Protein AF-A0AAW1SRW1-F1 (afdb_monomer)

Organism: NCBI:txid2026836

Mean predicted aligned error: 17.93 Å

Secondary structure (DSSP, 8-state):
-HHHHHHHHHHHHHHHHHHHHHHHHHHHHHHHHHHHHHHHHHHHHHHHHHHHHHHHHHHHHHHHHHHHHHHHHHHHHHHHHHHHHHHHHHHHHHHHHHHHHHHHHTT--------------TTS-----HHHHHH-HHHHHHHHHH-BTTB-EEEEE-TTT-STTSHHHHHHHHHHHTT--SEEEEESSHHHHHHHHHTT--EE---SS-------TTTTTT----SSEEEEES-SSHHHHH-EEEE-TTS-PPTT-PPEEEE-PPEEEEEEEE-SSHHHHHHHHHHHHHHHH-TTS-HHHHHHHHHHSPP-SS-------EEEPPTTTS--HHHIIIIITTS--

pLDDT: mean 77.55, std 15.78, range [31.22, 94.75]

Nearest PDB structures (foldseek):
  6zxt-assembly1_A  TM=6.121E-01  e=6.794E-01  Chlamydomonas reinhardtii
  1lk7-assembly1_D  TM=5.506E-01  e=4.928E-01  Pyrococcus horikoshii
  2f8m-assembly1_B  TM=5.421E-01  e=1.898E+00  Plasmodium falciparum 3D7
  7mi0-assembly1_A  TM=5.574E-01  e=1.898E+00  Rickettsia africae ESF-5

Structure (mmCIF, N/CA/C/O backbone):
data_AF-A0AAW1SRW1-F1
#
_entry.id   AF-A0AAW1SRW1-F1
#
loop_
_atom_site.group_PDB
_atom_site.id
_atom_site.type_symbol
_atom_site.label_atom_id
_atom_site.label_alt_id
_atom_site.label_comp_id
_atom_site.label_asym_id
_atom_site.label_entity_id
_atom_site.label_seq_id
_atom_site.pdbx_PDB_ins_code
_atom_site.Cartn_x
_atom_site.Cartn_y
_atom_site.Cartn_z
_atom_site.occupancy
_atom_site.B_iso_or_equiv
_atom_site.auth_seq_id
_atom_site.auth_comp_id
_atom_site.auth_asym_id
_atom_site.auth_atom_id
_atom_site.pdbx_PDB_model_num
ATOM 1 N N . MET A 1 1 ? 61.646 34.179 -108.267 1.00 55.81 1 MET A N 1
ATOM 2 C CA . MET A 1 1 ? 60.852 32.976 -107.915 1.00 55.81 1 MET A CA 1
ATOM 3 C C . MET A 1 1 ? 61.512 32.107 -106.832 1.00 55.81 1 MET A C 1
ATOM 5 O O . MET A 1 1 ? 60.793 31.649 -105.960 1.00 55.81 1 MET A O 1
ATOM 9 N N . GLN A 1 2 ? 62.846 31.941 -106.798 1.00 53.88 2 GLN A N 1
ATOM 10 C CA . GLN A 1 2 ? 63.547 31.141 -105.765 1.00 53.88 2 GLN A CA 1
ATOM 11 C C . GLN A 1 2 ? 63.516 31.714 -104.327 1.00 53.88 2 GLN A C 1
ATOM 13 O O . GLN A 1 2 ? 63.478 30.939 -103.378 1.00 53.88 2 GLN A O 1
ATOM 18 N N . ALA A 1 3 ? 63.468 33.039 -104.135 1.00 56.22 3 ALA A N 1
ATOM 19 C CA . ALA A 1 3 ? 63.483 33.648 -102.793 1.00 56.22 3 ALA A CA 1
ATOM 20 C C . ALA A 1 3 ? 62.181 33.448 -101.980 1.00 56.22 3 ALA A C 1
ATOM 22 O O . ALA A 1 3 ? 62.236 33.335 -100.758 1.00 56.22 3 ALA A O 1
ATOM 23 N N . ASN A 1 4 ? 61.019 33.335 -102.640 1.00 58.28 4 ASN A N 1
ATOM 24 C CA . ASN A 1 4 ? 59.735 33.098 -101.957 1.00 58.28 4 ASN A CA 1
ATOM 25 C C . ASN A 1 4 ? 59.576 31.646 -101.479 1.00 58.28 4 ASN A C 1
ATOM 27 O O . ASN A 1 4 ? 58.930 31.412 -100.463 1.00 58.28 4 ASN A O 1
ATOM 31 N N . LEU A 1 5 ? 60.199 30.685 -102.169 1.00 58.38 5 LEU A N 1
ATOM 32 C CA . LEU A 1 5 ? 60.181 29.269 -101.782 1.00 58.38 5 LEU A CA 1
ATOM 33 C C . LEU A 1 5 ? 61.027 29.009 -100.524 1.00 58.38 5 LEU A C 1
ATOM 35 O O . LEU A 1 5 ? 60.596 28.267 -99.648 1.00 58.38 5 LEU A O 1
ATOM 39 N N . LEU A 1 6 ? 62.181 29.676 -100.385 1.00 59.41 6 LEU A N 1
ATOM 40 C CA . LEU A 1 6 ? 63.029 29.571 -99.186 1.00 59.41 6 LEU A CA 1
ATOM 41 C C . LEU A 1 6 ? 62.378 30.173 -97.926 1.00 59.41 6 LEU A C 1
ATOM 43 O O . LEU A 1 6 ? 62.599 29.675 -96.823 1.00 59.41 6 LEU A O 1
ATOM 47 N N . SER A 1 7 ? 61.580 31.235 -98.081 1.00 66.56 7 SER A N 1
ATOM 48 C CA . SER A 1 7 ? 60.845 31.862 -96.972 1.00 66.56 7 SER A CA 1
ATOM 49 C C . SER A 1 7 ? 59.708 30.967 -96.457 1.00 66.56 7 SER A C 1
ATOM 51 O O . SER A 1 7 ? 59.570 30.780 -95.247 1.00 66.56 7 SER A O 1
ATOM 53 N N . ASP A 1 8 ? 58.948 30.341 -97.367 1.00 73.88 8 ASP A N 1
ATOM 54 C CA . ASP A 1 8 ? 57.861 29.408 -97.022 1.00 73.88 8 ASP A CA 1
ATOM 55 C C . ASP A 1 8 ? 58.401 28.140 -96.333 1.00 73.88 8 ASP A C 1
ATOM 57 O O . ASP A 1 8 ? 57.845 27.662 -95.344 1.00 73.88 8 ASP A O 1
ATOM 61 N N . GLU A 1 9 ? 59.554 27.626 -96.776 1.00 75.75 9 GLU A N 1
ATOM 62 C CA . GLU A 1 9 ? 60.177 26.453 -96.155 1.00 75.75 9 GLU A CA 1
ATOM 63 C C . GLU A 1 9 ? 60.693 26.741 -94.733 1.00 75.75 9 GLU A C 1
ATOM 65 O O . GLU A 1 9 ? 60.541 25.911 -93.833 1.00 75.75 9 GLU A O 1
ATOM 70 N N . LYS A 1 10 ? 61.252 27.936 -94.494 1.00 79.06 10 LYS A N 1
ATOM 71 C CA . LYS A 1 10 ? 61.684 28.366 -93.156 1.00 79.06 10 LYS A CA 1
ATOM 72 C C . LYS A 1 10 ? 60.494 28.534 -92.208 1.00 79.06 10 LYS A C 1
ATOM 74 O O . LYS A 1 10 ? 60.548 28.044 -91.082 1.00 79.06 10 LYS A O 1
ATOM 79 N N . HIS A 1 11 ? 59.408 29.145 -92.681 1.00 80.50 11 HIS A N 1
ATOM 80 C CA . HIS A 1 11 ? 58.192 29.316 -91.890 1.00 80.50 11 HIS A CA 1
ATOM 81 C C . HIS A 1 11 ? 57.558 27.967 -91.517 1.00 80.50 11 HIS A C 1
ATOM 83 O O . HIS A 1 11 ? 57.216 27.747 -90.357 1.00 80.50 11 HIS A O 1
ATOM 89 N N . ARG A 1 12 ? 57.494 27.009 -92.453 1.00 81.38 12 ARG A N 1
ATOM 90 C CA . ARG A 1 12 ? 57.019 25.642 -92.168 1.00 81.38 12 ARG A CA 1
ATOM 91 C C . ARG A 1 12 ? 57.892 24.906 -91.152 1.00 81.38 12 ARG A C 1
ATOM 93 O O . ARG A 1 12 ? 57.357 24.159 -90.335 1.00 81.38 12 ARG A O 1
ATOM 100 N N . ARG A 1 13 ? 59.215 25.112 -91.172 1.00 82.31 13 ARG A N 1
ATOM 101 C CA . ARG A 1 13 ? 60.134 24.540 -90.169 1.00 82.31 13 ARG A CA 1
ATOM 102 C C . ARG A 1 13 ? 59.907 25.137 -88.781 1.00 82.31 13 ARG A C 1
ATOM 104 O O . ARG A 1 13 ? 59.837 24.380 -87.819 1.00 82.31 13 ARG A O 1
ATOM 111 N N . GLU A 1 14 ? 59.726 26.452 -88.676 1.00 86.12 14 GLU A N 1
ATOM 112 C CA . GLU A 1 14 ? 59.416 27.120 -87.402 1.00 86.12 14 GLU A CA 1
ATOM 113 C C . GLU A 1 14 ? 58.065 26.662 -86.831 1.00 86.12 14 GLU A C 1
ATOM 115 O O . GLU A 1 14 ? 57.970 26.351 -85.644 1.00 86.12 14 GLU A O 1
ATOM 120 N N . LEU A 1 15 ? 57.039 26.526 -87.676 1.00 86.44 15 LEU A N 1
ATOM 121 C CA . LEU A 1 15 ? 55.716 26.037 -87.273 1.00 86.44 15 LEU A CA 1
ATOM 122 C C . LEU A 1 15 ? 55.766 24.566 -86.823 1.00 86.44 15 LEU A C 1
ATOM 124 O O . LEU A 1 15 ? 55.143 24.191 -85.830 1.00 86.44 15 LEU A O 1
ATOM 128 N N . ALA A 1 16 ? 56.567 23.739 -87.502 1.00 84.25 16 ALA A N 1
ATOM 129 C CA . ALA A 1 16 ? 56.812 22.355 -87.102 1.00 84.25 16 ALA A CA 1
ATOM 130 C C . ALA A 1 16 ? 57.585 22.255 -85.774 1.00 84.25 16 ALA A C 1
ATOM 132 O O . ALA A 1 16 ? 57.288 21.382 -84.958 1.00 84.25 16 ALA A O 1
ATOM 133 N N . GLU A 1 17 ? 58.551 23.142 -85.518 1.00 89.00 17 GLU A N 1
ATOM 134 C CA . GLU A 1 17 ? 59.242 23.210 -84.225 1.00 89.00 17 GLU A CA 1
ATOM 135 C C . GLU A 1 17 ? 58.325 23.687 -83.096 1.00 89.00 17 GLU A C 1
ATOM 137 O O . GLU A 1 17 ? 58.367 23.121 -82.003 1.00 89.00 17 GLU A O 1
ATOM 142 N N . GLN A 1 18 ? 57.467 24.678 -83.348 1.00 88.56 18 GLN A N 1
ATOM 143 C CA . GLN A 1 18 ? 56.462 25.128 -82.383 1.00 88.56 18 GLN A CA 1
ATOM 144 C C . GLN A 1 18 ? 55.478 24.006 -82.041 1.00 88.56 18 GLN A C 1
ATOM 146 O O . GLN A 1 18 ? 55.263 23.730 -80.860 1.00 88.56 18 GLN A O 1
ATOM 151 N N . ALA A 1 19 ? 54.971 23.287 -83.047 1.00 88.50 19 ALA A N 1
ATOM 152 C CA . ALA A 1 19 ? 54.113 22.123 -82.840 1.00 88.50 19 ALA A CA 1
ATOM 153 C C . ALA A 1 19 ? 54.828 21.023 -82.035 1.00 88.50 19 ALA A C 1
ATOM 155 O O . ALA A 1 19 ? 54.256 20.478 -81.093 1.00 88.50 19 ALA A O 1
ATOM 156 N N . ARG A 1 20 ? 56.106 20.735 -82.328 1.00 90.56 20 ARG A N 1
ATOM 157 C CA . ARG A 1 20 ? 56.911 19.771 -81.552 1.00 90.56 20 ARG A CA 1
ATOM 158 C C . ARG A 1 20 ? 57.095 20.197 -80.096 1.00 90.56 20 ARG A C 1
ATOM 160 O O . ARG A 1 20 ? 56.975 19.355 -79.210 1.00 90.56 20 ARG A O 1
ATOM 167 N N . ARG A 1 21 ? 57.360 21.481 -79.831 1.00 91.06 21 ARG A N 1
ATOM 168 C CA . ARG A 1 21 ? 57.470 22.010 -78.459 1.00 91.06 21 ARG A CA 1
ATOM 169 C C . ARG A 1 21 ? 56.145 21.904 -77.712 1.00 91.06 21 ARG A C 1
ATOM 171 O O . ARG A 1 21 ? 56.143 21.504 -76.554 1.00 91.06 21 ARG A O 1
ATOM 178 N N . GLN A 1 22 ? 55.032 22.211 -78.374 1.00 92.06 22 GLN A N 1
ATOM 179 C CA . GLN A 1 22 ? 53.703 22.107 -77.776 1.00 92.06 22 GLN A CA 1
ATOM 180 C C . GLN A 1 22 ? 53.339 20.653 -77.449 1.00 92.06 22 GLN A C 1
ATOM 182 O O . GLN A 1 22 ? 52.882 20.379 -76.344 1.00 92.06 22 GLN A O 1
ATOM 187 N N . ILE A 1 23 ? 53.627 19.714 -78.358 1.00 92.06 23 ILE A N 1
ATOM 188 C CA . ILE A 1 23 ? 53.441 18.274 -78.123 1.00 92.06 23 ILE A CA 1
ATOM 189 C C . ILE A 1 23 ? 54.301 17.795 -76.948 1.00 92.06 23 ILE A C 1
ATOM 191 O O . ILE A 1 23 ? 53.822 17.033 -76.114 1.00 92.06 23 ILE A O 1
ATOM 195 N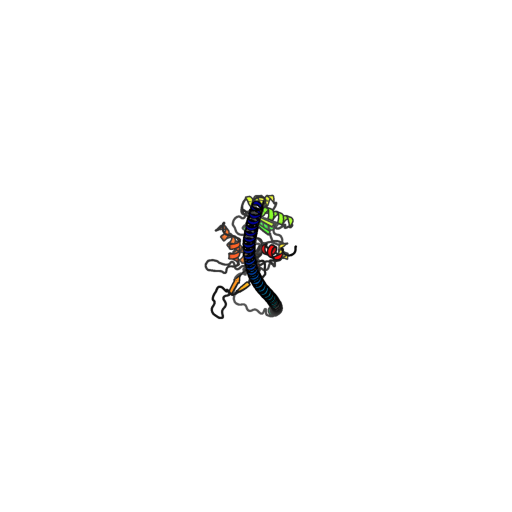 N . LEU A 1 24 ? 55.554 18.248 -76.845 1.00 92.38 24 LEU A N 1
ATOM 196 C CA . LEU A 1 24 ? 56.438 17.870 -75.740 1.00 92.38 24 LEU A CA 1
ATOM 197 C C . LEU A 1 24 ? 55.935 18.401 -74.386 1.00 92.38 24 LEU A C 1
ATOM 199 O O . LEU A 1 24 ? 55.984 17.682 -73.387 1.00 92.38 24 LEU A O 1
ATOM 203 N N . LEU A 1 25 ? 55.438 19.641 -74.351 1.00 92.75 25 LEU A N 1
ATOM 204 C CA . LEU A 1 25 ? 54.858 20.243 -73.148 1.00 92.75 25 LEU A CA 1
ATOM 205 C C . LEU A 1 25 ? 53.598 19.496 -72.698 1.00 92.75 25 LEU A C 1
ATOM 207 O O . LEU A 1 25 ? 53.510 19.116 -71.532 1.00 92.75 25 LEU A O 1
ATOM 211 N N . GLU A 1 26 ? 52.673 19.219 -73.619 1.00 93.44 26 GLU A N 1
ATOM 212 C CA . GLU A 1 26 ? 51.470 18.421 -73.338 1.00 93.44 26 GLU A CA 1
ATOM 213 C C . GLU A 1 26 ? 51.828 16.996 -72.900 1.00 93.44 26 GLU A C 1
ATOM 215 O O . GLU A 1 26 ? 51.309 16.507 -71.903 1.00 93.44 26 GLU A O 1
ATOM 220 N N . SER A 1 27 ? 52.797 16.350 -73.554 1.00 92.75 27 SER A N 1
ATOM 221 C CA . SER A 1 27 ? 53.268 15.024 -73.143 1.00 92.75 27 SER A CA 1
ATOM 222 C C . SER A 1 27 ? 53.863 15.024 -71.733 1.00 92.75 27 SER A C 1
ATOM 224 O O . SER A 1 27 ? 53.687 14.050 -71.003 1.00 92.75 27 SER A O 1
ATOM 226 N N . THR A 1 28 ? 54.563 16.091 -71.340 1.00 93.69 28 THR A N 1
ATOM 227 C CA . THR A 1 28 ? 55.133 16.219 -69.991 1.00 93.69 28 THR A CA 1
ATOM 228 C C . THR A 1 28 ? 54.034 16.451 -68.958 1.00 93.69 28 THR A C 1
ATOM 230 O O . THR A 1 28 ? 54.046 15.827 -67.900 1.00 93.69 28 THR A O 1
ATOM 233 N N . ARG A 1 29 ? 53.052 17.297 -69.284 1.00 94.75 29 ARG A N 1
ATOM 234 C CA . ARG A 1 29 ? 51.879 17.546 -68.442 1.00 94.75 29 ARG A CA 1
ATOM 235 C C . ARG A 1 29 ? 51.086 16.262 -68.203 1.00 94.75 29 ARG A C 1
ATOM 237 O O . ARG A 1 29 ? 50.884 15.895 -67.054 1.00 94.75 29 ARG A O 1
ATOM 244 N N . LEU A 1 30 ? 50.741 15.540 -69.269 1.00 93.06 30 LEU A N 1
ATOM 245 C CA . LEU A 1 30 ? 50.010 14.273 -69.182 1.00 93.06 30 LEU A CA 1
ATOM 246 C C . LEU A 1 30 ? 50.773 13.217 -68.377 1.00 93.06 30 LEU A C 1
ATOM 248 O O . LEU A 1 30 ? 50.164 12.455 -67.634 1.00 93.06 30 LEU A O 1
ATOM 252 N N . LYS A 1 31 ? 52.106 13.182 -68.486 1.00 94.38 31 LYS A N 1
ATOM 253 C CA . LYS A 1 31 ? 52.931 12.275 -67.682 1.00 94.38 31 LYS A CA 1
ATOM 254 C C . LYS A 1 31 ? 52.864 12.612 -66.189 1.00 94.38 31 LYS A C 1
ATOM 256 O O . LYS A 1 31 ? 52.755 11.698 -65.378 1.00 94.38 31 LYS A O 1
ATOM 261 N N . ASN A 1 32 ? 52.907 13.894 -65.833 1.00 93.62 32 ASN A N 1
ATOM 262 C CA . ASN A 1 32 ? 52.783 14.328 -64.441 1.00 93.62 32 ASN A CA 1
ATOM 263 C C . ASN A 1 32 ? 51.374 14.062 -63.889 1.00 93.62 32 ASN A C 1
ATOM 265 O O . ASN A 1 32 ? 51.243 13.585 -62.764 1.00 93.62 32 ASN A O 1
ATOM 269 N N . ASP A 1 33 ? 50.335 14.317 -64.688 1.00 93.00 33 ASP A N 1
ATOM 270 C CA . ASP A 1 33 ? 48.943 14.051 -64.309 1.00 93.00 33 ASP A CA 1
ATOM 271 C C . ASP A 1 33 ? 48.712 12.546 -64.085 1.00 93.00 33 ASP A C 1
ATOM 273 O O . ASP A 1 33 ? 48.061 12.161 -63.114 1.00 93.00 33 ASP A O 1
ATOM 277 N N . LEU A 1 34 ? 49.310 11.688 -64.924 1.00 92.50 34 LEU A N 1
ATOM 278 C CA . LEU A 1 34 ? 49.269 10.234 -64.751 1.00 92.50 34 LEU A CA 1
ATOM 279 C C . LEU A 1 34 ? 49.958 9.796 -63.452 1.00 92.50 34 LEU A C 1
ATOM 281 O O . LEU A 1 34 ? 49.365 9.049 -62.682 1.00 92.50 34 LEU A O 1
ATOM 285 N N . GLN A 1 35 ? 51.161 10.304 -63.168 1.00 93.19 35 GLN A N 1
ATOM 286 C CA . GLN A 1 35 ? 51.871 9.992 -61.921 1.00 93.19 35 GLN A CA 1
ATOM 287 C C . GLN A 1 35 ? 51.092 10.440 -60.679 1.00 93.19 35 GLN A C 1
ATOM 289 O O . GLN A 1 35 ? 51.095 9.756 -59.657 1.00 93.19 35 GLN A O 1
ATOM 294 N N . HIS A 1 36 ? 50.407 11.584 -60.755 1.00 93.69 36 HIS A N 1
ATOM 295 C CA . HIS A 1 36 ? 49.559 12.044 -59.662 1.00 93.69 36 HIS A CA 1
ATOM 296 C C . HIS A 1 36 ? 48.330 11.145 -59.483 1.00 93.69 36 HIS A C 1
ATOM 298 O O . HIS A 1 36 ? 47.996 10.788 -58.356 1.00 93.69 36 HIS A O 1
ATOM 304 N N . ALA A 1 37 ? 47.688 10.739 -60.582 1.00 89.69 37 ALA A N 1
ATOM 305 C CA . ALA A 1 37 ? 46.551 9.826 -60.545 1.00 89.69 37 ALA A CA 1
ATOM 306 C C . ALA A 1 37 ? 46.931 8.444 -59.984 1.00 89.69 37 ALA A C 1
ATOM 308 O O . ALA A 1 37 ? 46.176 7.894 -59.186 1.00 89.69 37 ALA A O 1
ATOM 309 N N . GLU A 1 38 ? 48.105 7.916 -60.342 1.00 93.31 38 GLU A N 1
ATOM 310 C CA . GLU A 1 38 ? 48.651 6.670 -59.787 1.00 93.31 38 GLU A CA 1
ATOM 311 C C . GLU A 1 38 ? 48.870 6.787 -58.271 1.00 93.31 38 GLU A C 1
ATOM 313 O O . GLU A 1 38 ? 48.372 5.959 -57.514 1.00 93.31 38 GLU A O 1
ATOM 318 N N . ALA A 1 39 ? 49.495 7.873 -57.802 1.00 91.88 39 ALA A N 1
ATOM 319 C CA . ALA A 1 39 ? 49.707 8.095 -56.370 1.00 91.88 39 ALA A CA 1
ATOM 320 C C . ALA A 1 39 ? 48.391 8.220 -55.575 1.00 91.88 39 ALA A C 1
ATOM 322 O O . ALA A 1 39 ? 48.293 7.741 -54.444 1.00 91.88 39 ALA A O 1
ATOM 323 N N . VAL A 1 40 ? 47.366 8.853 -56.156 1.00 93.25 40 VAL A N 1
ATOM 324 C CA . VAL A 1 40 ? 46.031 8.949 -55.541 1.00 93.25 40 VAL A CA 1
ATOM 325 C C . VAL A 1 40 ? 45.341 7.583 -55.507 1.00 93.25 40 VAL A C 1
ATOM 327 O O . VAL A 1 40 ? 44.688 7.260 -54.514 1.00 93.25 40 VAL A O 1
ATOM 330 N N . ALA A 1 41 ? 45.492 6.771 -56.556 1.00 90.88 41 ALA A N 1
ATOM 331 C CA . ALA A 1 41 ? 44.944 5.420 -56.599 1.00 90.88 41 ALA A CA 1
ATOM 332 C C . ALA A 1 41 ? 45.589 4.509 -55.540 1.00 90.88 41 ALA A C 1
ATOM 334 O O . ALA A 1 41 ? 44.865 3.812 -54.829 1.00 90.88 41 ALA A O 1
ATOM 335 N N . ASP A 1 42 ? 46.911 4.580 -55.371 1.00 91.94 42 ASP A N 1
ATOM 336 C CA . ASP A 1 42 ? 47.641 3.817 -54.352 1.00 91.94 42 ASP A CA 1
ATOM 337 C C . ASP A 1 42 ? 47.217 4.215 -52.929 1.00 91.94 42 ASP A C 1
ATOM 339 O O . ASP A 1 42 ? 46.958 3.354 -52.084 1.00 91.94 42 ASP A O 1
ATOM 343 N N . ALA A 1 43 ? 47.071 5.520 -52.665 1.00 89.62 43 ALA A N 1
ATOM 344 C CA . ALA A 1 43 ? 46.583 6.014 -51.377 1.00 89.62 43 ALA A CA 1
ATOM 345 C C . ALA A 1 43 ? 45.150 5.533 -51.088 1.00 89.62 43 ALA A C 1
ATOM 347 O O . ALA A 1 43 ? 44.867 5.028 -50.002 1.00 89.62 43 ALA A O 1
ATOM 348 N N . ALA A 1 44 ? 44.258 5.608 -52.082 1.00 88.31 44 ALA A N 1
ATOM 349 C CA . ALA A 1 44 ? 42.885 5.128 -51.951 1.00 88.31 44 ALA A CA 1
ATOM 350 C C . ALA A 1 44 ? 42.812 3.606 -51.735 1.00 88.31 44 ALA A C 1
ATOM 352 O O . ALA A 1 44 ? 41.931 3.121 -51.018 1.00 88.31 44 ALA A O 1
ATOM 353 N N . GLN A 1 45 ? 43.730 2.840 -52.333 1.00 90.75 45 GLN A N 1
ATOM 354 C CA . GLN A 1 45 ? 43.829 1.404 -52.098 1.00 90.75 45 GLN A CA 1
ATOM 355 C C . GLN A 1 45 ? 44.276 1.103 -50.662 1.00 90.75 45 GLN A C 1
ATOM 357 O O . GLN A 1 45 ? 43.669 0.251 -50.010 1.00 90.75 45 GLN A O 1
ATOM 362 N N . HIS A 1 46 ? 45.260 1.837 -50.142 1.00 91.06 46 HIS A N 1
ATOM 363 C CA . HIS A 1 46 ? 45.715 1.677 -48.763 1.00 91.06 46 HIS A CA 1
ATOM 364 C C . HIS A 1 46 ? 44.611 1.999 -47.742 1.00 91.06 46 HIS A C 1
ATOM 366 O O . HIS A 1 46 ? 44.369 1.220 -46.818 1.00 91.06 46 HIS A O 1
ATOM 372 N N . ASP A 1 47 ? 43.868 3.090 -47.953 1.00 89.69 47 ASP A N 1
ATOM 373 C CA . ASP A 1 47 ? 42.736 3.466 -47.097 1.00 89.69 47 ASP A CA 1
ATOM 374 C C . ASP A 1 47 ? 41.619 2.412 -47.132 1.00 89.69 47 ASP A C 1
ATOM 376 O O . ASP A 1 47 ? 41.020 2.082 -46.103 1.00 89.69 47 ASP A O 1
ATOM 380 N N . ARG A 1 48 ? 41.355 1.828 -48.308 1.00 90.62 48 ARG A N 1
ATOM 381 C CA . ARG A 1 48 ? 40.383 0.738 -48.462 1.00 90.62 48 ARG A CA 1
ATOM 382 C C . ARG A 1 48 ? 40.814 -0.517 -47.703 1.00 90.62 48 ARG A C 1
ATOM 384 O O . ARG A 1 48 ? 39.973 -1.140 -47.055 1.00 90.62 48 ARG A O 1
ATOM 391 N N . GLU A 1 49 ? 42.089 -0.891 -47.767 1.00 91.62 49 GLU A N 1
ATOM 392 C CA . GLU A 1 49 ? 42.634 -2.034 -47.024 1.00 91.62 49 GLU A CA 1
ATOM 393 C C . GLU A 1 49 ? 42.547 -1.807 -45.506 1.00 91.62 49 GLU A C 1
ATOM 395 O O . GLU A 1 49 ? 42.095 -2.693 -44.774 1.00 91.62 49 GLU A O 1
ATOM 400 N N . ALA A 1 50 ? 42.866 -0.597 -45.031 1.00 90.50 50 ALA A N 1
ATOM 401 C CA . ALA A 1 50 ? 42.721 -0.222 -43.625 1.00 90.50 50 ALA A CA 1
ATOM 402 C C . ALA A 1 50 ? 41.254 -0.276 -43.153 1.00 90.50 50 ALA A C 1
ATOM 404 O O . ALA A 1 50 ? 40.963 -0.824 -42.085 1.00 90.50 50 ALA A O 1
ATOM 405 N N . ALA A 1 51 ? 40.315 0.221 -43.963 1.00 87.62 51 ALA A N 1
ATOM 406 C CA . ALA A 1 51 ? 38.885 0.161 -43.662 1.00 87.62 51 ALA A CA 1
ATOM 407 C C . ALA A 1 51 ? 38.356 -1.286 -43.626 1.00 87.62 51 ALA A C 1
ATOM 409 O O . ALA A 1 51 ? 37.562 -1.635 -42.751 1.00 87.62 51 ALA A O 1
ATOM 410 N N . MET A 1 52 ? 38.821 -2.154 -44.533 1.00 91.19 52 MET A N 1
ATOM 411 C CA . MET A 1 52 ? 38.471 -3.581 -44.524 1.00 91.19 52 MET A CA 1
ATOM 412 C C . MET A 1 52 ? 39.009 -4.302 -43.281 1.00 91.19 52 MET A C 1
ATOM 414 O O . MET A 1 52 ? 38.291 -5.111 -42.689 1.00 91.19 52 MET A O 1
ATOM 418 N N . ALA A 1 53 ? 40.230 -3.983 -42.842 1.00 89.75 53 ALA A N 1
ATOM 419 C CA . ALA A 1 53 ? 40.800 -4.539 -41.616 1.00 89.75 53 ALA A CA 1
ATOM 420 C C . ALA A 1 53 ? 39.997 -4.122 -40.370 1.00 89.75 53 ALA A C 1
ATOM 422 O O . ALA A 1 53 ? 39.669 -4.965 -39.532 1.00 89.75 53 ALA A O 1
ATOM 423 N N . GLN A 1 54 ? 39.602 -2.847 -40.280 1.00 88.50 54 GLN A N 1
ATOM 424 C CA . GLN A 1 54 ? 38.747 -2.353 -39.194 1.00 88.50 54 GLN A CA 1
ATOM 425 C C . GLN A 1 54 ? 37.364 -3.016 -39.196 1.00 88.50 54 GLN A C 1
ATOM 427 O O . GLN A 1 54 ? 36.873 -3.415 -38.140 1.00 88.50 54 GLN A O 1
ATOM 432 N N . ALA A 1 55 ? 36.751 -3.191 -40.371 1.00 88.81 55 ALA A N 1
ATOM 433 C CA . ALA A 1 55 ? 35.468 -3.877 -40.498 1.00 88.81 55 ALA A CA 1
ATOM 434 C C . ALA A 1 55 ? 35.553 -5.345 -40.045 1.00 88.81 55 ALA A C 1
ATOM 436 O O . ALA A 1 55 ? 34.675 -5.821 -39.325 1.00 88.81 55 ALA A O 1
ATOM 437 N N . SER A 1 56 ? 36.635 -6.050 -40.394 1.00 90.50 56 SER A N 1
ATOM 438 C CA . SER A 1 56 ? 36.870 -7.422 -39.927 1.00 90.50 56 SER A CA 1
ATOM 439 C C . SER A 1 56 ? 37.044 -7.489 -38.406 1.00 90.50 56 SER A C 1
ATOM 441 O O . SER A 1 56 ? 36.462 -8.361 -37.760 1.00 90.50 56 SER A O 1
ATOM 443 N N . GLN A 1 57 ? 37.775 -6.544 -37.809 1.00 90.06 57 GLN A N 1
ATOM 444 C CA . GLN A 1 57 ? 37.926 -6.473 -36.355 1.00 90.06 57 GLN A CA 1
ATOM 445 C C . GLN A 1 57 ? 36.587 -6.199 -35.649 1.00 90.06 57 GLN A C 1
ATOM 447 O O . GLN A 1 57 ? 36.285 -6.837 -34.639 1.00 90.06 57 GLN A O 1
ATOM 452 N N . ALA A 1 58 ? 35.766 -5.294 -36.189 1.00 87.69 58 ALA A N 1
ATOM 453 C CA . ALA A 1 58 ? 34.437 -5.007 -35.658 1.00 87.69 58 ALA A CA 1
ATOM 454 C C . ALA A 1 58 ? 33.510 -6.232 -35.732 1.00 87.69 58 ALA A C 1
ATOM 456 O O . ALA A 1 58 ? 32.792 -6.513 -34.772 1.00 87.69 58 ALA A O 1
ATOM 457 N N . GLN A 1 59 ? 33.575 -7.002 -36.824 1.00 87.62 59 GLN A N 1
ATOM 458 C CA . GLN A 1 59 ? 32.807 -8.239 -36.965 1.00 87.62 59 GLN A CA 1
ATOM 459 C C . GLN A 1 59 ? 33.220 -9.287 -35.921 1.00 87.62 59 GLN A C 1
ATOM 461 O O . GLN A 1 59 ? 32.358 -9.853 -35.254 1.00 87.62 59 GLN A O 1
ATOM 466 N N . ASN A 1 60 ? 34.525 -9.466 -35.689 1.00 91.56 60 ASN A N 1
ATOM 467 C CA . ASN A 1 60 ? 35.022 -10.376 -34.650 1.00 91.56 60 ASN A CA 1
ATOM 468 C C . ASN A 1 60 ? 34.522 -9.981 -33.248 1.00 91.56 60 ASN A C 1
ATOM 470 O O . ASN A 1 60 ? 34.158 -10.845 -32.450 1.00 91.56 60 ASN A O 1
ATOM 474 N N . HIS A 1 61 ? 34.472 -8.680 -32.942 1.00 89.94 61 HIS A N 1
ATOM 475 C CA . HIS A 1 61 ? 33.903 -8.183 -31.685 1.00 89.94 61 HIS A CA 1
ATOM 476 C C . HIS A 1 61 ? 32.400 -8.473 -31.573 1.00 89.94 61 HIS A C 1
ATOM 478 O O . HIS A 1 61 ? 31.923 -8.829 -30.494 1.00 89.94 61 HIS A O 1
ATOM 484 N N . LEU A 1 62 ? 31.652 -8.337 -32.670 1.00 89.06 62 LEU A N 1
ATOM 485 C CA . LEU A 1 62 ? 30.218 -8.616 -32.703 1.00 89.06 62 LEU A CA 1
ATOM 486 C C . LEU A 1 62 ? 29.929 -10.105 -32.462 1.00 89.06 62 LEU A C 1
ATOM 488 O O . LEU A 1 62 ? 29.040 -10.443 -31.679 1.00 89.06 62 LEU A O 1
ATOM 492 N N . ASP A 1 63 ? 30.735 -10.989 -33.049 1.00 91.25 63 ASP A N 1
ATOM 493 C CA . ASP A 1 63 ? 30.631 -12.436 -32.850 1.00 91.25 63 ASP A CA 1
ATOM 494 C C . ASP A 1 63 ? 30.969 -12.826 -31.397 1.00 91.25 63 ASP A C 1
ATOM 496 O O . ASP A 1 63 ? 30.259 -13.624 -30.775 1.00 91.25 63 ASP A O 1
ATOM 500 N N . GLN A 1 64 ? 31.992 -12.198 -30.802 1.00 91.88 64 GLN A N 1
ATOM 501 C CA . GLN A 1 64 ? 32.326 -12.369 -29.382 1.00 91.88 64 GLN A CA 1
ATOM 502 C C . GLN A 1 64 ? 31.186 -11.909 -28.461 1.00 91.88 64 GLN A C 1
ATOM 504 O O . GLN A 1 64 ? 30.809 -12.640 -27.537 1.00 91.88 64 GLN A O 1
ATOM 509 N N . LEU A 1 65 ? 30.602 -10.736 -28.723 1.00 90.00 65 LEU A N 1
ATOM 510 C CA . LEU A 1 65 ? 29.454 -10.208 -27.978 1.00 90.00 65 LEU A CA 1
ATOM 511 C C . LEU A 1 65 ? 28.246 -11.141 -28.075 1.00 90.00 65 LEU A C 1
ATOM 513 O O . LEU A 1 65 ? 27.653 -11.473 -27.050 1.00 90.00 65 LEU A O 1
ATOM 517 N N . SER A 1 66 ? 27.926 -11.623 -29.277 1.00 91.38 66 SER A N 1
ATOM 518 C CA . SER A 1 66 ? 26.836 -12.577 -29.497 1.00 91.38 66 SER A CA 1
ATOM 519 C C . SER A 1 66 ? 27.043 -13.864 -28.692 1.00 91.38 66 SER A C 1
ATOM 521 O O . SER A 1 66 ? 26.136 -14.307 -27.984 1.00 91.38 66 SER A O 1
ATOM 523 N N . SER A 1 67 ? 28.261 -14.420 -28.703 1.00 92.00 67 SER A N 1
ATOM 524 C CA . SER A 1 67 ? 28.582 -15.614 -27.909 1.00 92.00 67 SER A CA 1
ATOM 525 C C . SER A 1 67 ? 28.439 -15.370 -26.400 1.00 92.00 67 SER A C 1
ATOM 527 O O . SER A 1 67 ? 27.902 -16.212 -25.680 1.00 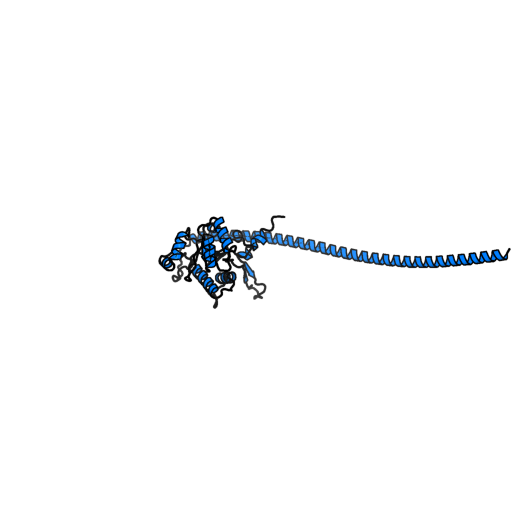92.00 67 SER A O 1
ATOM 529 N N . THR A 1 68 ? 28.837 -14.187 -25.921 1.00 88.69 68 THR A N 1
ATOM 530 C CA . THR A 1 68 ? 28.736 -13.806 -24.505 1.00 88.69 68 THR A CA 1
ATOM 531 C C . THR A 1 68 ? 27.276 -13.672 -24.080 1.00 88.69 68 THR A C 1
ATOM 533 O O . THR A 1 68 ? 26.882 -14.180 -23.031 1.00 88.69 68 THR A O 1
ATOM 536 N N . VAL A 1 69 ? 26.445 -13.039 -24.913 1.00 90.50 69 VAL A N 1
ATOM 537 C CA . VAL A 1 69 ? 25.003 -12.918 -24.667 1.00 90.50 69 VAL A CA 1
ATOM 538 C C . VAL A 1 69 ? 24.348 -14.299 -24.618 1.00 90.50 69 VAL A C 1
ATOM 540 O O . VAL A 1 69 ? 23.599 -14.574 -23.684 1.00 90.50 69 VAL A O 1
ATOM 543 N N . GLN A 1 70 ? 24.671 -15.199 -25.551 1.00 89.69 70 GLN A N 1
ATOM 544 C CA . GLN A 1 70 ? 24.150 -16.571 -25.539 1.00 89.69 70 GLN A CA 1
ATOM 545 C C . GLN A 1 70 ? 24.548 -17.333 -24.266 1.00 89.69 70 GLN A C 1
ATOM 547 O O . GLN A 1 70 ? 23.708 -18.005 -23.667 1.00 89.69 70 GLN A O 1
ATOM 552 N N . GLN A 1 71 ? 25.794 -17.189 -23.805 1.00 91.44 71 GLN A N 1
ATOM 553 C CA . GLN A 1 71 ? 26.247 -17.791 -22.547 1.00 91.44 71 GLN A CA 1
ATOM 554 C C . GLN A 1 71 ? 25.494 -17.234 -21.332 1.00 91.44 71 GLN A C 1
ATOM 556 O O . GLN A 1 71 ? 25.115 -17.998 -20.444 1.00 91.44 71 GLN A O 1
ATOM 561 N N . LEU A 1 72 ? 25.252 -15.922 -21.280 1.00 84.44 72 LEU A N 1
ATOM 562 C CA . LEU A 1 72 ? 24.496 -15.297 -20.191 1.00 84.44 72 LEU A CA 1
ATOM 563 C C . LEU A 1 72 ? 23.036 -15.753 -20.175 1.00 84.44 72 LEU A C 1
ATOM 565 O O . LEU A 1 72 ? 22.511 -16.055 -19.106 1.00 84.44 72 LEU A O 1
ATOM 569 N N . VAL A 1 73 ? 22.401 -15.870 -21.344 1.00 87.50 73 VAL A N 1
ATOM 570 C CA . VAL A 1 73 ? 21.040 -16.414 -21.464 1.00 87.50 73 VAL A CA 1
ATOM 571 C C . VAL A 1 73 ? 20.990 -17.848 -20.936 1.00 87.50 73 VAL A C 1
ATOM 573 O O . VAL A 1 73 ? 20.170 -18.144 -20.071 1.00 87.50 73 VAL A O 1
ATOM 576 N N . GLN A 1 74 ? 21.919 -18.715 -21.351 1.00 87.75 74 GLN A N 1
ATOM 577 C CA . GLN A 1 74 ? 21.978 -20.097 -20.861 1.00 87.75 74 GLN A CA 1
ATOM 578 C C . GLN A 1 74 ? 22.215 -20.178 -19.348 1.00 87.75 74 GLN A C 1
ATOM 580 O O . GLN A 1 74 ? 21.569 -20.973 -18.665 1.00 87.75 74 GLN A O 1
ATOM 585 N N . ARG A 1 75 ? 23.109 -19.344 -18.798 1.00 83.25 75 ARG A N 1
ATOM 586 C CA . ARG A 1 75 ? 23.346 -19.283 -17.346 1.00 83.25 75 ARG A CA 1
ATOM 587 C C . ARG A 1 75 ? 22.108 -18.818 -16.588 1.00 83.25 75 ARG A C 1
ATOM 589 O O . ARG A 1 75 ? 21.806 -19.386 -15.542 1.00 83.25 75 ARG A O 1
ATOM 596 N N . ASN A 1 76 ? 21.382 -17.837 -17.114 1.00 74.12 76 ASN A N 1
ATOM 597 C CA . ASN A 1 76 ? 20.145 -17.353 -16.506 1.00 74.12 76 ASN A CA 1
ATOM 598 C C . ASN A 1 76 ? 19.040 -18.415 -16.550 1.00 74.12 76 ASN A C 1
ATOM 600 O O . ASN A 1 76 ? 18.356 -18.619 -15.552 1.00 74.12 76 ASN A O 1
ATOM 604 N N . GLU A 1 77 ? 18.900 -19.148 -17.657 1.00 79.88 77 GLU A N 1
ATOM 605 C CA . GLU A 1 77 ? 17.954 -20.265 -17.756 1.00 79.88 77 GLU A CA 1
ATOM 606 C C . GLU A 1 77 ? 18.294 -21.407 -16.789 1.00 79.88 77 GLU A C 1
ATOM 608 O O . GLU A 1 77 ? 17.399 -21.993 -16.178 1.00 79.88 77 GLU A O 1
ATOM 613 N N . GLN A 1 78 ? 19.581 -21.729 -16.626 1.00 77.06 78 GLN A N 1
ATOM 614 C CA . GLN A 1 78 ? 20.036 -22.735 -15.665 1.00 77.06 78 GLN A CA 1
ATOM 615 C C . GLN A 1 78 ? 19.795 -22.286 -14.220 1.00 77.06 78 GLN A C 1
ATOM 617 O O . GLN A 1 78 ? 19.256 -23.059 -13.432 1.00 77.06 78 GLN A O 1
ATOM 622 N N . ALA A 1 79 ? 20.126 -21.037 -13.883 1.00 72.25 79 ALA A N 1
ATOM 623 C CA . ALA A 1 79 ? 19.874 -20.474 -12.560 1.00 72.25 79 ALA A CA 1
ATOM 624 C C . ALA A 1 79 ? 18.372 -20.440 -12.231 1.00 72.25 79 ALA A C 1
ATOM 626 O O . ALA A 1 79 ? 17.978 -20.834 -11.136 1.00 72.25 79 ALA A O 1
ATOM 627 N N . ALA A 1 80 ? 17.527 -20.062 -13.197 1.00 71.62 80 ALA A N 1
ATOM 628 C CA . ALA A 1 80 ? 16.075 -20.067 -13.039 1.00 71.62 80 ALA A CA 1
ATOM 629 C C . ALA A 1 80 ? 15.522 -21.482 -12.816 1.00 71.62 80 ALA A C 1
ATOM 631 O O . ALA A 1 80 ? 14.675 -21.671 -11.948 1.00 71.62 80 ALA A O 1
ATOM 632 N N . LYS A 1 81 ? 16.015 -22.491 -13.551 1.00 73.19 81 LYS A N 1
ATOM 633 C CA . LYS A 1 81 ? 15.618 -23.896 -13.349 1.00 73.19 81 LYS A CA 1
ATOM 634 C C . LYS A 1 81 ? 16.025 -24.416 -11.972 1.00 73.19 81 LYS A C 1
ATOM 636 O O . LYS A 1 81 ? 15.213 -25.071 -11.327 1.00 73.19 81 LYS A O 1
ATOM 641 N N . VAL A 1 82 ? 17.246 -24.116 -11.524 1.00 71.12 82 VAL A N 1
ATOM 642 C CA . VAL A 1 82 ? 17.741 -24.539 -10.206 1.00 71.12 82 VAL A CA 1
ATOM 643 C C . VAL A 1 82 ? 16.918 -23.883 -9.097 1.00 71.12 82 VAL A C 1
ATOM 645 O O . VAL A 1 82 ? 16.350 -24.623 -8.301 1.00 71.12 82 VAL A O 1
ATOM 648 N N . SER A 1 83 ? 16.746 -22.554 -9.120 1.00 59.88 83 SER A N 1
ATOM 649 C CA . SER A 1 83 ? 15.968 -21.812 -8.112 1.00 59.88 83 SER A CA 1
ATOM 650 C C . SER A 1 83 ? 14.504 -22.249 -8.086 1.00 59.88 83 SER A C 1
ATOM 652 O O . SER A 1 83 ? 13.996 -22.638 -7.048 1.00 59.88 83 SER A O 1
ATOM 654 N N . LEU A 1 84 ? 13.819 -22.309 -9.235 1.00 57.19 84 LEU A N 1
ATOM 655 C CA . LEU A 1 84 ? 12.411 -22.724 -9.263 1.00 57.19 84 LEU A CA 1
ATOM 656 C C . LEU A 1 84 ? 12.217 -24.165 -8.773 1.00 57.19 84 LEU A C 1
ATOM 658 O O . LEU A 1 84 ? 11.188 -24.462 -8.174 1.00 57.19 84 LEU A O 1
ATOM 662 N N . SER A 1 85 ? 13.180 -25.060 -9.017 1.00 64.88 85 SER A N 1
ATOM 663 C CA . SER A 1 85 ? 13.104 -26.444 -8.538 1.00 64.88 85 SER A CA 1
ATOM 664 C C . SER A 1 85 ? 13.422 -26.583 -7.046 1.00 64.88 85 SER A C 1
ATOM 666 O O . SER A 1 85 ? 12.720 -27.332 -6.368 1.00 64.88 85 SER A O 1
ATOM 668 N N . SER A 1 86 ? 14.413 -25.848 -6.523 1.00 63.59 86 SER A N 1
ATOM 669 C CA . SER A 1 86 ? 14.758 -25.857 -5.097 1.00 63.59 86 SER A CA 1
ATOM 670 C C . SER A 1 86 ? 13.681 -25.175 -4.271 1.00 63.59 86 SER A C 1
ATOM 672 O O . SER A 1 86 ? 13.198 -25.756 -3.306 1.00 63.59 86 SER A O 1
ATOM 674 N N . ASP A 1 87 ? 13.214 -24.008 -4.711 1.00 64.56 87 ASP A N 1
ATOM 675 C CA . ASP A 1 87 ? 12.234 -23.200 -3.986 1.00 64.56 87 ASP A CA 1
ATOM 676 C C . ASP A 1 87 ? 10.867 -23.902 -3.973 1.00 64.56 87 ASP A C 1
ATOM 678 O O . ASP A 1 87 ? 10.139 -23.856 -2.982 1.00 64.56 87 ASP A O 1
ATOM 682 N N . PHE A 1 88 ? 10.517 -24.625 -5.047 1.00 60.59 88 PHE A N 1
ATOM 683 C CA . PHE A 1 88 ? 9.300 -25.440 -5.093 1.00 60.59 88 PHE A CA 1
ATOM 684 C C . PHE A 1 88 ? 9.387 -26.683 -4.197 1.00 60.59 88 PHE 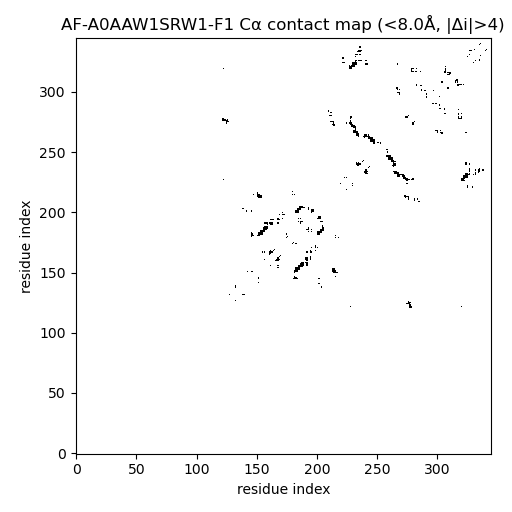A C 1
ATOM 686 O O . PHE A 1 88 ? 8.393 -27.045 -3.563 1.00 60.59 88 PHE A O 1
ATOM 693 N N . GLN A 1 89 ? 10.554 -27.333 -4.117 1.00 65.75 89 GLN A N 1
ATOM 694 C CA . GLN A 1 89 ? 10.773 -28.472 -3.221 1.00 65.75 89 GLN A CA 1
ATOM 695 C C . GLN A 1 89 ? 10.803 -28.043 -1.748 1.00 65.75 89 GLN A C 1
ATOM 697 O O . GLN A 1 89 ? 10.162 -28.695 -0.925 1.00 65.75 89 GLN A O 1
ATOM 702 N N . GLU A 1 90 ? 11.448 -26.921 -1.423 1.00 68.25 90 GLU A N 1
ATOM 703 C CA . GLU A 1 90 ? 11.450 -26.331 -0.080 1.00 68.25 90 GLU A CA 1
ATOM 704 C C . GLU A 1 90 ? 10.052 -25.862 0.332 1.00 68.25 90 GLU A C 1
ATOM 706 O O . GLU A 1 90 ? 9.611 -26.157 1.441 1.00 68.25 90 GLU A O 1
ATOM 711 N N . ALA A 1 91 ? 9.292 -25.226 -0.566 1.00 61.25 91 ALA A N 1
ATOM 712 C CA . ALA A 1 91 ? 7.911 -24.833 -0.286 1.00 61.25 91 ALA A CA 1
ATOM 713 C C . ALA A 1 91 ? 6.981 -26.043 -0.081 1.00 61.25 91 ALA A C 1
ATOM 715 O O . ALA A 1 91 ? 6.077 -25.990 0.758 1.00 61.25 91 ALA A O 1
ATOM 716 N N . GLN A 1 92 ? 7.187 -27.150 -0.809 1.00 65.38 92 GLN A N 1
ATOM 717 C CA . GLN A 1 92 ? 6.445 -28.394 -0.572 1.00 65.38 92 GLN A CA 1
ATOM 718 C C . GLN A 1 92 ? 6.832 -29.054 0.752 1.00 65.38 92 GLN A C 1
ATOM 720 O O . GLN A 1 92 ? 5.937 -29.474 1.487 1.00 65.38 92 GLN A O 1
ATOM 725 N N . ALA A 1 93 ? 8.126 -29.113 1.073 1.00 68.31 93 ALA A N 1
ATOM 726 C CA . ALA A 1 93 ? 8.627 -29.670 2.326 1.00 68.31 93 ALA A CA 1
ATOM 727 C C . ALA A 1 93 ? 8.142 -28.854 3.533 1.00 68.31 93 ALA A C 1
ATOM 729 O O . ALA A 1 93 ? 7.570 -29.427 4.454 1.00 68.31 93 ALA A O 1
ATOM 730 N N . ALA A 1 94 ? 8.228 -27.522 3.474 1.00 65.75 94 ALA A N 1
ATOM 731 C CA . ALA A 1 94 ? 7.728 -26.623 4.511 1.00 65.75 94 ALA A CA 1
ATOM 732 C C . ALA A 1 94 ? 6.203 -26.718 4.680 1.00 65.75 94 ALA A C 1
ATOM 734 O O . ALA A 1 94 ? 5.689 -26.620 5.792 1.00 65.75 94 ALA A O 1
ATOM 735 N N . LYS A 1 95 ? 5.452 -26.955 3.595 1.00 66.69 95 LYS A N 1
ATOM 736 C CA . LYS A 1 95 ? 4.002 -27.190 3.667 1.00 66.69 95 LYS A CA 1
ATOM 737 C C . LYS A 1 95 ? 3.671 -28.549 4.291 1.00 66.69 95 LYS A C 1
ATOM 739 O O . LYS A 1 95 ? 2.693 -28.633 5.034 1.00 66.69 95 LYS A O 1
ATOM 744 N N . LEU A 1 96 ? 4.460 -29.591 4.016 1.00 67.50 96 LEU A N 1
ATOM 745 C CA . LEU A 1 96 ? 4.306 -30.908 4.641 1.00 67.50 96 LEU A CA 1
ATOM 746 C C . LEU A 1 96 ? 4.671 -30.859 6.131 1.00 67.50 96 LEU A C 1
ATOM 748 O O . LEU A 1 96 ? 3.885 -31.322 6.953 1.00 67.50 96 LEU A O 1
ATOM 752 N N . GLU A 1 97 ? 5.788 -30.219 6.485 1.00 67.56 97 GLU A N 1
ATOM 753 C CA . GLU A 1 97 ? 6.204 -29.985 7.872 1.00 67.56 97 GLU A CA 1
ATOM 754 C C . GLU A 1 97 ? 5.194 -29.121 8.622 1.00 67.56 97 GLU A C 1
ATOM 756 O O . GLU A 1 97 ? 4.845 -29.442 9.751 1.00 67.56 97 GLU A O 1
ATOM 761 N N . ALA A 1 98 ? 4.646 -28.071 8.003 1.00 59.66 98 ALA A N 1
ATOM 762 C CA . ALA A 1 98 ? 3.583 -27.278 8.610 1.00 59.66 98 ALA A CA 1
ATOM 763 C C . ALA A 1 98 ? 2.324 -28.126 8.843 1.00 59.66 98 ALA A C 1
ATOM 765 O O . ALA A 1 98 ? 1.709 -28.030 9.903 1.00 59.66 98 ALA A O 1
ATOM 766 N N . GLN A 1 99 ? 1.946 -29.003 7.908 1.00 62.09 99 GLN A N 1
ATOM 767 C CA . GLN A 1 99 ? 0.810 -29.916 8.082 1.00 62.09 99 GLN A CA 1
ATOM 768 C C . GLN A 1 99 ? 1.065 -30.985 9.155 1.00 62.09 99 GLN A C 1
ATOM 770 O O . GLN A 1 99 ? 0.146 -31.319 9.907 1.00 62.09 99 GLN A O 1
ATOM 775 N N . GLU A 1 100 ? 2.287 -31.499 9.274 1.00 59.41 100 GLU A N 1
ATOM 776 C CA . GLU A 1 100 ? 2.684 -32.431 10.334 1.00 59.41 100 GLU A CA 1
ATOM 777 C C . GLU A 1 100 ? 2.782 -31.740 11.698 1.00 59.41 100 GLU A C 1
ATOM 779 O O . GLU A 1 100 ? 2.252 -32.263 12.678 1.00 59.41 100 GLU A O 1
ATOM 784 N N . ALA A 1 101 ? 3.322 -30.522 11.761 1.00 55.91 101 ALA A N 1
ATOM 785 C CA . ALA A 1 101 ? 3.341 -29.677 12.950 1.00 55.91 101 ALA A CA 1
ATOM 786 C C . ALA A 1 101 ? 1.923 -29.288 13.389 1.00 55.91 101 ALA A C 1
ATOM 788 O O . ALA A 1 101 ? 1.644 -29.250 14.583 1.00 55.91 101 ALA A O 1
ATOM 789 N N . THR A 1 102 ? 0.987 -29.090 12.453 1.00 56.12 102 THR A N 1
ATOM 790 C CA . THR A 1 102 ? -0.429 -28.835 12.774 1.00 56.12 102 THR A CA 1
ATOM 791 C C . THR A 1 102 ? -1.110 -30.090 13.340 1.00 56.12 102 THR A C 1
ATOM 793 O O . THR A 1 102 ? -1.884 -30.001 14.294 1.00 56.12 102 THR A O 1
ATOM 796 N N . LYS A 1 103 ? -0.780 -31.286 12.825 1.00 54.97 103 LYS A N 1
ATOM 797 C CA . LYS A 1 103 ? -1.259 -32.574 13.367 1.00 54.97 103 LYS A CA 1
ATOM 798 C C . LYS A 1 103 ? -0.660 -32.883 14.747 1.00 54.97 103 LYS A C 1
ATOM 800 O O . LYS A 1 103 ? -1.368 -33.365 15.632 1.00 54.97 103 LYS A O 1
ATOM 805 N N . GLN A 1 104 ? 0.614 -32.556 14.968 1.00 51.59 104 GLN A N 1
ATOM 806 C CA . GLN A 1 104 ? 1.272 -32.692 16.271 1.00 51.59 104 GLN A CA 1
ATOM 807 C C . GLN A 1 104 ? 0.783 -31.635 17.277 1.00 51.59 104 GLN A C 1
ATOM 809 O O . GLN A 1 104 ? 0.544 -31.971 18.435 1.00 51.59 104 GLN A O 1
ATOM 814 N N . ALA A 1 105 ? 0.502 -30.401 16.845 1.00 46.66 105 ALA A N 1
ATOM 815 C CA . ALA A 1 105 ? -0.100 -29.356 17.678 1.00 46.66 105 ALA A CA 1
ATOM 816 C C . ALA A 1 105 ? -1.519 -29.720 18.147 1.00 46.66 105 ALA A C 1
ATOM 818 O O . ALA A 1 105 ? -1.892 -29.386 19.269 1.00 46.66 105 ALA A O 1
ATOM 819 N N . HIS A 1 106 ? -2.282 -30.477 17.346 1.00 42.12 106 HIS A N 1
ATOM 820 C CA . HIS A 1 106 ? -3.584 -31.018 17.758 1.00 42.12 106 HIS A CA 1
ATOM 821 C C . HIS A 1 106 ? -3.473 -32.140 18.811 1.00 42.12 106 HIS A C 1
ATOM 823 O O . HIS A 1 106 ? -4.441 -32.434 19.508 1.00 42.12 106 HIS A O 1
ATOM 829 N N . THR A 1 107 ? -2.288 -32.744 18.964 1.00 40.78 107 THR A N 1
ATOM 830 C CA . THR A 1 107 ? -2.025 -33.830 19.925 1.00 40.78 107 THR A CA 1
ATOM 831 C C . THR A 1 107 ? -1.312 -33.328 21.196 1.00 40.78 107 THR A C 1
ATOM 833 O O . THR A 1 107 ? -1.399 -33.964 22.242 1.00 40.78 107 THR A O 1
ATOM 836 N N . VAL A 1 108 ? -0.654 -32.159 21.146 1.00 39.47 108 VAL A N 1
ATOM 837 C CA . VAL A 1 108 ? 0.185 -31.595 22.231 1.00 39.47 108 VAL A CA 1
ATOM 838 C C . VAL A 1 108 ? -0.454 -30.362 22.901 1.00 39.47 108 VAL A C 1
ATOM 840 O O . VAL A 1 108 ? 0.212 -29.543 23.527 1.00 39.47 108 VAL A O 1
ATOM 843 N N . THR A 1 109 ? -1.783 -30.234 22.893 1.00 36.47 109 THR A N 1
ATOM 844 C CA . THR A 1 109 ? -2.487 -29.336 23.833 1.00 36.47 109 THR A CA 1
ATOM 845 C C . THR A 1 109 ? -2.593 -29.948 25.236 1.00 36.47 109 THR A C 1
ATOM 847 O O . THR A 1 109 ? -3.667 -30.046 25.823 1.00 36.47 109 THR A O 1
ATOM 850 N N . THR A 1 110 ? -1.452 -30.300 25.826 1.00 37.47 110 THR A N 1
ATOM 851 C CA . THR A 1 110 ? -1.283 -30.477 27.275 1.00 37.47 110 THR A CA 1
ATOM 852 C C . THR A 1 110 ? -0.446 -29.322 27.816 1.00 37.47 110 THR A C 1
ATOM 854 O O . THR A 1 110 ? 0.738 -29.425 28.102 1.00 37.47 110 THR A O 1
ATOM 857 N N . ARG A 1 111 ? -1.129 -28.180 27.946 1.00 46.94 111 ARG A N 1
ATOM 858 C CA . ARG A 1 111 ? -1.038 -27.225 29.061 1.00 46.94 111 ARG A CA 1
ATOM 859 C C . ARG A 1 111 ? 0.362 -27.026 29.676 1.00 46.94 111 ARG A C 1
ATOM 861 O O . ARG A 1 111 ? 0.628 -27.503 30.774 1.00 46.94 111 ARG A O 1
ATOM 868 N N . VAL A 1 112 ? 1.168 -26.154 29.071 1.00 31.22 112 VAL A N 1
ATOM 869 C CA . VAL A 1 112 ? 2.197 -25.400 29.807 1.00 31.22 112 VAL A CA 1
ATOM 870 C C . VAL A 1 112 ? 1.744 -23.946 29.892 1.00 31.22 112 VAL A C 1
ATOM 872 O O . VAL A 1 112 ? 1.907 -23.156 28.968 1.00 31.22 112 VAL A O 1
ATOM 875 N N . LYS A 1 113 ? 1.114 -23.599 31.020 1.00 36.12 113 LYS A N 1
ATOM 876 C CA . LYS A 1 113 ? 0.873 -22.207 31.404 1.00 36.12 113 LYS A CA 1
ATOM 877 C C . LYS A 1 113 ? 2.208 -21.610 31.846 1.00 36.12 113 LYS A C 1
ATOM 879 O O . LYS A 1 113 ? 2.572 -21.728 33.012 1.00 36.12 113 LYS A O 1
ATOM 884 N N . PHE A 1 114 ? 2.919 -20.954 30.933 1.00 31.62 114 PHE A N 1
ATOM 885 C CA . PHE A 1 114 ? 3.849 -19.910 31.349 1.00 31.62 114 PHE A CA 1
ATOM 886 C C . PHE A 1 114 ? 3.025 -18.773 31.955 1.00 31.62 114 PHE A C 1
ATOM 888 O O . PHE A 1 114 ? 2.024 -18.345 31.379 1.00 31.62 114 PHE A O 1
ATOM 895 N N . GLY A 1 115 ? 3.402 -18.344 33.158 1.00 36.59 115 GLY A N 1
ATOM 896 C CA . GLY A 1 115 ? 2.736 -17.277 33.895 1.00 36.59 115 GLY A CA 1
ATOM 897 C C . GLY A 1 115 ? 2.847 -15.940 33.170 1.00 36.59 115 GLY A C 1
ATOM 898 O O . GLY A 1 115 ? 3.722 -15.138 33.470 1.00 36.59 115 GLY A O 1
ATOM 899 N N . LEU A 1 116 ? 1.941 -15.692 32.231 1.00 40.34 116 LEU A N 1
ATOM 900 C CA . LEU A 1 116 ? 1.612 -14.362 31.752 1.00 40.34 116 LEU A CA 1
ATOM 901 C C . LEU A 1 116 ? 0.471 -13.865 32.629 1.00 40.34 116 LEU A C 1
ATOM 903 O O . LEU A 1 116 ? -0.624 -14.431 32.644 1.00 40.34 116 LEU A O 1
ATOM 907 N N . SER A 1 117 ? 0.745 -12.815 33.399 1.00 39.84 117 SER A N 1
ATOM 908 C CA . SER A 1 117 ? -0.320 -11.995 33.956 1.00 39.84 117 SER A CA 1
ATOM 909 C C . SER A 1 117 ? -1.297 -11.643 32.833 1.00 39.84 117 SER A C 1
ATOM 911 O O . SER A 1 117 ? -0.883 -11.432 31.695 1.00 39.84 117 SER A O 1
ATOM 913 N N . SER A 1 118 ? -2.588 -11.630 33.158 1.00 39.56 118 SER A N 1
ATOM 914 C CA . SER A 1 118 ? -3.714 -11.287 32.284 1.00 39.56 118 SER A CA 1
ATOM 915 C C . SER A 1 118 ? -3.560 -9.884 31.667 1.00 39.56 118 SER A C 1
ATOM 917 O O . SER A 1 118 ? -4.258 -8.938 32.034 1.00 39.56 118 SER A O 1
ATOM 919 N N . ARG A 1 119 ? -2.630 -9.715 30.725 1.00 51.00 119 ARG A N 1
ATOM 920 C CA . ARG A 1 119 ? -2.660 -8.619 29.767 1.00 51.00 119 ARG A CA 1
ATOM 921 C C . ARG A 1 119 ? -3.740 -9.008 28.774 1.00 51.00 119 ARG A C 1
ATOM 923 O O . ARG A 1 119 ? -3.616 -10.026 28.104 1.00 51.00 119 ARG A O 1
ATOM 930 N N . HIS A 1 120 ? -4.824 -8.242 28.779 1.00 59.47 120 HIS A N 1
ATOM 931 C CA . HIS A 1 120 ? -5.930 -8.400 27.847 1.00 59.47 120 HIS A CA 1
ATOM 932 C C . HIS A 1 120 ? -5.368 -8.541 26.431 1.00 59.47 120 HIS A C 1
ATOM 934 O O . HIS A 1 120 ? -4.527 -7.731 26.033 1.00 59.47 120 HIS A O 1
ATOM 940 N N . ASP A 1 121 ? -5.796 -9.577 25.713 1.00 81.69 121 ASP A N 1
ATOM 941 C CA . ASP A 1 121 ? -5.456 -9.746 24.306 1.00 81.69 121 ASP A CA 1
ATOM 942 C C . ASP A 1 121 ? -5.887 -8.485 23.542 1.00 81.69 121 ASP A C 1
ATOM 944 O O . ASP A 1 121 ? -7.062 -8.113 23.524 1.00 81.69 121 ASP A O 1
ATOM 948 N N . ARG A 1 122 ? -4.908 -7.783 22.967 1.00 87.75 122 ARG A N 1
ATOM 949 C CA . ARG A 1 122 ? -5.107 -6.498 22.285 1.00 87.75 122 ARG A CA 1
ATOM 950 C C . ARG A 1 122 ? -5.629 -6.675 20.859 1.00 87.75 122 ARG A C 1
ATOM 952 O O . ARG A 1 122 ? -6.036 -5.679 20.263 1.00 87.75 122 ARG A O 1
ATOM 959 N N . HIS A 1 123 ? -5.644 -7.908 20.358 1.00 90.50 123 HIS A N 1
ATOM 960 C CA . HIS A 1 123 ? -6.062 -8.288 19.006 1.00 90.50 123 HIS A CA 1
ATOM 961 C C . HIS A 1 123 ? -7.463 -8.918 18.987 1.00 90.50 123 HIS A C 1
ATOM 963 O O . HIS A 1 123 ? -8.027 -9.193 17.928 1.00 90.50 123 HIS A O 1
ATOM 969 N N . SER A 1 124 ? -8.065 -9.112 20.162 1.00 87.44 124 SER A N 1
ATOM 970 C CA . SER A 1 124 ? -9.453 -9.541 20.286 1.00 87.44 124 SER A CA 1
ATOM 971 C C . SER A 1 124 ? -10.414 -8.486 19.733 1.00 87.44 124 SER A C 1
ATOM 973 O O . SER A 1 124 ? -10.222 -7.280 19.925 1.00 87.44 124 SER A O 1
ATOM 975 N N . ILE A 1 125 ? -11.479 -8.953 19.068 1.00 85.50 125 ILE A N 1
ATOM 976 C CA . ILE A 1 125 ? -12.538 -8.079 18.557 1.00 85.50 125 ILE A CA 1
ATOM 977 C C . ILE A 1 125 ? -13.220 -7.362 19.717 1.00 85.50 125 ILE A C 1
ATOM 979 O O . ILE A 1 125 ? -13.675 -7.957 20.694 1.00 85.50 125 ILE A O 1
ATOM 983 N N . ILE A 1 126 ? -13.352 -6.058 19.543 1.00 84.62 126 ILE A N 1
ATOM 984 C CA . ILE A 1 126 ? -14.141 -5.178 20.373 1.00 84.62 126 ILE A CA 1
ATOM 985 C C . ILE A 1 126 ? -15.538 -5.073 19.758 1.00 84.62 126 ILE A C 1
ATOM 987 O O . ILE A 1 126 ? -15.717 -4.525 18.672 1.00 84.62 126 ILE A O 1
ATOM 991 N N . HIS A 1 127 ? -16.539 -5.562 20.483 1.00 83.19 127 HIS A N 1
ATOM 992 C CA . HIS A 1 127 ? -17.942 -5.481 20.074 1.00 83.19 127 HIS A CA 1
ATOM 993 C C . HIS A 1 127 ? -18.604 -4.160 20.497 1.00 83.19 127 HIS A C 1
ATOM 995 O O . HIS A 1 127 ? -18.160 -3.538 21.469 1.00 83.19 127 HIS A O 1
ATOM 1001 N N . PRO A 1 128 ? -19.686 -3.726 19.826 1.00 80.38 128 PRO A N 1
ATOM 1002 C CA . PRO A 1 128 ? -20.477 -2.575 20.261 1.00 80.38 128 PRO A CA 1
ATOM 1003 C C . PRO A 1 128 ? -20.895 -2.675 21.737 1.00 80.38 128 PRO A C 1
ATOM 1005 O O . PRO A 1 128 ? -21.139 -3.765 22.253 1.00 80.38 128 PRO A O 1
ATOM 1008 N N . SER A 1 129 ? -20.975 -1.537 22.428 1.00 82.69 129 SER A N 1
ATOM 1009 C CA . SER A 1 129 ? -21.411 -1.475 23.828 1.00 82.69 129 SER A CA 1
ATOM 1010 C C . SER A 1 129 ? -22.283 -0.250 24.071 1.00 82.69 129 SER A C 1
ATOM 1012 O O . SER A 1 129 ? -22.077 0.798 23.461 1.00 82.69 129 SER A O 1
ATOM 1014 N N . SER A 1 130 ? -23.227 -0.365 25.007 1.00 83.88 130 SER A N 1
ATOM 1015 C CA . SER A 1 130 ? -24.102 0.743 25.414 1.00 83.88 130 SER A CA 1
ATOM 1016 C C . SER A 1 130 ? -23.319 1.970 25.890 1.00 83.88 130 SER A C 1
ATOM 1018 O O . SER A 1 130 ? -23.725 3.097 25.631 1.00 83.88 130 SER A O 1
ATOM 1020 N N . GLU A 1 131 ? -22.175 1.752 26.538 1.00 84.69 131 GLU A N 1
ATOM 1021 C CA . GLU A 1 131 ? -21.262 2.808 26.978 1.00 84.69 131 GLU A CA 1
ATOM 1022 C C . GLU A 1 131 ? -20.681 3.615 25.804 1.00 84.69 131 GLU A C 1
ATOM 1024 O O . GLU A 1 131 ? -20.657 4.842 25.848 1.00 84.69 131 GLU A O 1
ATOM 1029 N N . ARG A 1 132 ? -20.265 2.949 24.717 1.00 76.62 132 ARG A N 1
ATOM 1030 C CA . ARG A 1 132 ? -19.764 3.627 23.509 1.00 76.62 132 ARG A CA 1
ATOM 1031 C C . ARG A 1 132 ? -20.872 4.273 22.697 1.00 76.62 132 ARG A C 1
ATOM 1033 O O . ARG A 1 132 ? -20.681 5.350 22.148 1.00 76.62 132 ARG A O 1
ATOM 1040 N N . ASP A 1 133 ? -22.042 3.654 22.654 1.00 84.19 133 ASP A N 1
ATOM 1041 C CA . ASP A 1 133 ? -23.194 4.265 21.996 1.00 84.19 133 ASP A CA 1
ATOM 1042 C C . ASP A 1 133 ? -23.591 5.577 22.690 1.00 84.19 133 ASP A C 1
ATOM 1044 O O . ASP A 1 133 ? -23.999 6.534 22.031 1.00 84.19 133 ASP A O 1
ATOM 1048 N N . ALA A 1 134 ? -23.423 5.645 24.015 1.00 83.12 134 ALA A N 1
ATOM 1049 C CA . ALA A 1 134 ? -23.686 6.846 24.794 1.00 83.12 134 ALA A CA 1
ATOM 1050 C C . ALA A 1 134 ? -22.675 7.977 24.534 1.00 83.12 134 ALA A C 1
ATOM 1052 O O . ALA A 1 134 ? -23.047 9.142 24.670 1.00 83.12 134 ALA A O 1
ATOM 1053 N N . SER A 1 135 ? -21.430 7.674 24.136 1.00 82.25 135 SER A N 1
ATOM 1054 C CA . SER A 1 135 ? -20.425 8.712 23.861 1.00 82.25 135 SER A CA 1
ATOM 1055 C C . SER A 1 135 ? -20.709 9.477 22.567 1.00 82.25 135 SER A C 1
ATOM 1057 O O . SER A 1 135 ? -20.443 10.675 22.488 1.00 82.25 135 SER A O 1
ATOM 1059 N N . ASN A 1 136 ? -21.307 8.823 21.564 1.00 80.56 136 ASN A N 1
ATOM 1060 C CA . ASN A 1 136 ? -21.755 9.488 20.342 1.00 80.56 136 ASN A CA 1
ATOM 1061 C C . ASN A 1 136 ? -23.089 8.914 19.826 1.00 80.56 136 ASN A C 1
ATOM 1063 O O . ASN A 1 136 ? -23.107 8.141 18.862 1.00 80.56 136 ASN A O 1
ATOM 1067 N N . PRO A 1 137 ? -24.231 9.338 20.405 1.00 83.69 137 PRO A N 1
ATOM 1068 C CA . PRO A 1 137 ? -25.544 8.787 20.062 1.00 83.69 137 PRO A CA 1
ATOM 1069 C C . PRO A 1 137 ? -25.937 9.010 18.597 1.00 83.69 137 PRO A C 1
ATOM 1071 O O . PRO A 1 137 ? -26.620 8.181 17.995 1.00 83.69 137 PRO A O 1
ATOM 1074 N N . LYS A 1 138 ? -25.492 10.126 17.999 1.00 83.00 138 LYS A N 1
ATOM 1075 C CA . LYS A 1 138 ? -25.768 10.457 16.594 1.00 83.00 138 LYS A CA 1
ATOM 1076 C C . LYS A 1 138 ? -25.033 9.504 15.653 1.00 83.00 138 LYS A C 1
ATOM 1078 O O . LYS A 1 138 ? -25.648 8.976 14.728 1.00 83.00 138 LYS A O 1
ATOM 1083 N N . LEU A 1 139 ? -23.744 9.262 15.904 1.00 82.31 139 LEU A N 1
ATOM 1084 C CA . LEU A 1 139 ? -22.954 8.308 15.130 1.00 82.31 139 LEU A CA 1
ATOM 1085 C C . LEU A 1 139 ? -23.454 6.879 15.344 1.00 82.31 139 LEU A C 1
ATOM 1087 O O . LEU A 1 139 ? -23.651 6.165 14.369 1.00 82.31 139 LEU A O 1
ATOM 1091 N N . ALA A 1 140 ? -23.740 6.483 16.585 1.00 85.56 140 ALA A N 1
ATOM 1092 C CA . ALA A 1 140 ? -24.300 5.169 16.888 1.00 85.56 140 ALA A CA 1
ATOM 1093 C C . ALA A 1 140 ? -25.624 4.935 16.140 1.00 85.56 140 ALA A C 1
ATOM 1095 O O . ALA A 1 140 ? -25.818 3.895 15.512 1.00 85.56 140 ALA A O 1
ATOM 1096 N N . GLY A 1 141 ? -26.516 5.931 16.125 1.00 86.31 141 GLY A N 1
ATOM 1097 C CA . GLY A 1 141 ? -27.769 5.875 15.371 1.00 86.31 141 GLY A CA 1
ATOM 1098 C C . GLY A 1 141 ? -27.579 5.776 13.853 1.00 86.31 141 GLY A C 1
ATOM 1099 O O . GLY A 1 141 ? -28.385 5.127 13.187 1.00 86.31 141 GLY A O 1
ATOM 1100 N N . LEU A 1 142 ? -26.526 6.388 13.303 1.00 87.00 142 LEU A N 1
ATOM 1101 C CA . LEU A 1 142 ? -26.164 6.269 11.889 1.00 87.00 142 LEU A CA 1
ATOM 1102 C C . LEU A 1 142 ? -25.580 4.885 11.574 1.00 87.00 142 LEU A C 1
ATOM 1104 O O . LEU A 1 142 ? -26.042 4.224 10.646 1.00 87.00 142 LEU A O 1
ATOM 1108 N N . LEU A 1 143 ? -24.615 4.423 12.372 1.00 86.75 143 LEU A N 1
ATOM 1109 C CA . LEU A 1 143 ? -23.961 3.127 12.196 1.00 86.75 143 LEU A CA 1
ATOM 1110 C C . LEU A 1 143 ? -24.959 1.974 12.304 1.00 86.75 143 LEU A C 1
ATOM 1112 O O . LEU A 1 143 ? -24.897 1.061 11.497 1.00 86.75 143 LEU A O 1
ATOM 1116 N N . ARG A 1 144 ? -25.953 2.042 13.198 1.00 86.81 144 ARG A N 1
ATOM 1117 C CA . ARG A 1 144 ? -27.024 1.028 13.270 1.00 86.81 144 ARG A CA 1
ATOM 1118 C C . ARG A 1 144 ? -27.868 0.914 11.995 1.00 86.81 144 ARG A C 1
ATOM 1120 O O . ARG A 1 144 ? -28.517 -0.107 11.804 1.00 86.81 144 ARG A O 1
ATOM 1127 N N . LYS A 1 145 ? -27.913 1.960 11.165 1.00 86.50 145 LYS A N 1
ATOM 1128 C CA . LYS A 1 145 ? -28.662 1.966 9.899 1.00 86.50 145 LYS A CA 1
ATOM 1129 C C . LYS A 1 145 ? -27.805 1.537 8.717 1.00 86.50 145 LYS A C 1
ATOM 1131 O O . LYS A 1 145 ? -28.326 0.913 7.804 1.00 86.50 145 LYS A O 1
ATOM 1136 N N . VAL A 1 146 ? -26.533 1.937 8.716 1.00 86.56 146 VAL A N 1
ATOM 1137 C CA . VAL A 1 146 ? -25.647 1.780 7.556 1.00 86.56 146 VAL A CA 1
ATOM 1138 C C . VAL A 1 146 ? -24.741 0.558 7.679 1.00 86.56 146 VAL A C 1
ATOM 1140 O O . VAL A 1 146 ? -24.403 -0.033 6.663 1.00 86.56 146 VAL A O 1
ATOM 1143 N N . ALA A 1 147 ? -24.344 0.158 8.889 1.00 84.94 147 ALA A N 1
ATOM 1144 C CA . ALA A 1 147 ? -23.455 -0.981 9.073 1.00 84.94 147 ALA A CA 1
ATOM 1145 C C . ALA A 1 147 ? -24.211 -2.296 8.835 1.00 84.94 147 ALA A C 1
ATOM 1147 O O . ALA A 1 147 ? -25.047 -2.704 9.643 1.00 84.94 147 ALA A O 1
ATOM 1148 N N . ILE A 1 148 ? -23.888 -2.966 7.732 1.00 80.69 148 ILE A N 1
ATOM 1149 C CA . ILE A 1 148 ? -24.351 -4.323 7.416 1.00 80.69 148 ILE A CA 1
ATOM 1150 C C . ILE A 1 148 ? -23.304 -5.276 7.983 1.00 80.69 148 ILE A C 1
ATOM 1152 O O . ILE A 1 148 ? -22.121 -5.035 7.788 1.00 80.69 148 ILE A O 1
ATOM 1156 N N . ASP A 1 149 ? -23.712 -6.301 8.732 1.00 81.06 149 ASP A N 1
ATOM 1157 C CA . ASP A 1 149 ? -22.800 -7.245 9.404 1.00 81.06 149 ASP A CA 1
ATOM 1158 C C . ASP A 1 149 ? -21.746 -6.581 10.316 1.00 81.06 149 ASP A C 1
ATOM 1160 O O . ASP A 1 149 ? -20.638 -7.081 10.484 1.00 81.06 149 ASP A O 1
ATOM 1164 N N . GLN A 1 150 ? -22.107 -5.454 10.951 1.00 81.00 150 GLN A N 1
ATOM 1165 C CA . GLN A 1 150 ? -21.207 -4.623 11.780 1.00 81.00 150 GLN A CA 1
ATOM 1166 C C . GLN A 1 150 ? -20.036 -4.011 10.989 1.00 81.00 150 GLN A C 1
ATOM 1168 O O . GLN A 1 150 ? -19.000 -3.656 11.550 1.00 81.00 150 GLN A O 1
ATOM 1173 N N . GLU A 1 151 ? -20.245 -3.849 9.686 1.00 79.44 151 GLU A N 1
ATOM 1174 C CA . GLU A 1 151 ? -19.248 -3.516 8.682 1.00 79.44 151 GLU A CA 1
ATOM 1175 C C . GLU A 1 151 ? -19.752 -2.330 7.810 1.00 79.44 151 GLU A C 1
ATOM 1177 O O . GLU A 1 151 ? -20.907 -2.268 7.376 1.00 79.44 151 GLU A O 1
ATOM 1182 N N . VAL A 1 152 ? -18.893 -1.331 7.598 1.00 84.69 152 VAL A N 1
ATOM 1183 C CA . VAL A 1 152 ? -19.129 -0.016 6.978 1.00 84.69 152 VAL A CA 1
ATOM 1184 C C . VAL A 1 152 ? -17.905 0.530 6.209 1.00 84.69 152 VAL A C 1
ATOM 1186 O O . VAL A 1 152 ? -16.808 0.729 6.726 1.00 84.69 152 VAL A O 1
ATOM 1189 N N . LEU A 1 153 ? -18.086 0.872 4.938 1.00 84.81 153 LEU A N 1
ATOM 1190 C CA . LEU A 1 153 ? -17.053 1.518 4.135 1.00 84.81 153 LEU A CA 1
ATOM 1191 C C . LEU A 1 153 ? -17.014 3.002 4.488 1.00 84.81 153 LEU A C 1
ATOM 1193 O O . LEU A 1 153 ? -18.051 3.659 4.475 1.00 84.81 153 LEU A O 1
ATOM 1197 N N . VAL A 1 154 ? -15.832 3.549 4.762 1.00 83.94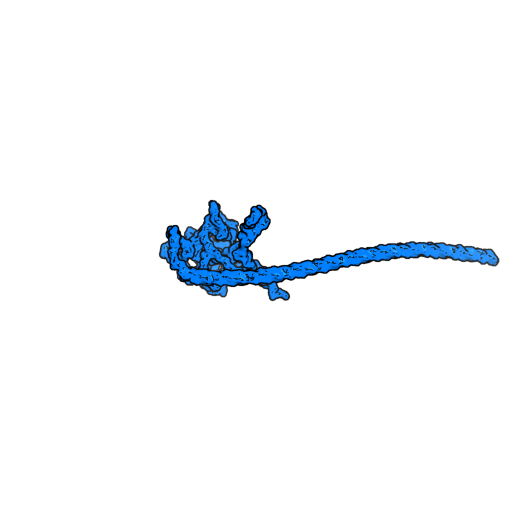 154 VAL A N 1
ATOM 1198 C CA . VAL A 1 154 ? -15.705 4.955 5.160 1.00 83.94 154 VAL A CA 1
ATOM 1199 C C . VAL A 1 154 ? -14.769 5.700 4.235 1.00 83.94 154 VAL A C 1
ATOM 1201 O O . VAL A 1 154 ? -13.604 5.337 4.104 1.00 83.94 154 VAL A O 1
ATOM 1204 N N . ALA A 1 155 ? -15.270 6.782 3.644 1.00 84.44 155 ALA A N 1
ATOM 1205 C CA . ALA A 1 155 ? -14.428 7.807 3.046 1.00 84.44 155 ALA A CA 1
ATOM 1206 C C . ALA A 1 155 ? -14.190 8.929 4.053 1.00 84.44 155 ALA A C 1
ATOM 1208 O O . ALA A 1 155 ? -15.137 9.501 4.592 1.00 84.44 155 ALA A O 1
ATOM 1209 N N . ILE A 1 156 ? -12.925 9.277 4.274 1.00 79.25 156 ILE A N 1
ATOM 1210 C CA . ILE A 1 156 ? -12.547 10.467 5.036 1.00 79.25 156 ILE A CA 1
ATOM 1211 C C . ILE A 1 156 ? -12.337 11.598 4.032 1.00 79.25 156 ILE A C 1
ATOM 1213 O O . ILE A 1 156 ? -11.475 11.502 3.162 1.00 79.25 156 ILE A O 1
ATOM 1217 N N . CYS A 1 157 ? -13.134 12.661 4.137 1.00 79.25 157 CYS A N 1
ATOM 1218 C CA . CYS A 1 157 ? -13.061 13.798 3.223 1.00 79.25 157 CYS A CA 1
ATOM 1219 C C . CYS A 1 157 ? -12.521 15.040 3.929 1.00 79.25 157 CYS A C 1
ATOM 1221 O O . CYS A 1 157 ? -13.060 15.462 4.954 1.00 79.25 157 CYS A O 1
ATOM 1223 N N . THR A 1 158 ? -11.493 15.645 3.335 1.00 74.88 158 THR A N 1
ATOM 1224 C CA . THR A 1 158 ? -10.990 16.987 3.657 1.00 74.88 158 THR A CA 1
ATOM 1225 C C . THR A 1 158 ? -11.353 17.969 2.542 1.00 74.88 158 THR A C 1
ATOM 1227 O O . THR A 1 158 ? -11.735 17.562 1.440 1.00 74.88 158 THR A O 1
ATOM 1230 N N . LYS A 1 159 ? -11.195 19.272 2.794 1.00 71.75 159 LYS A N 1
ATOM 1231 C CA . LYS A 1 159 ? -11.498 20.336 1.823 1.00 71.75 159 LYS A CA 1
ATOM 1232 C C . LYS A 1 159 ? -10.807 20.167 0.462 1.00 71.75 159 LYS A C 1
ATOM 1234 O O . LYS A 1 159 ? -11.327 20.647 -0.533 1.00 71.75 159 LYS A O 1
ATOM 1239 N N . GLU A 1 160 ? -9.658 19.491 0.395 1.00 70.75 160 GLU A N 1
ATOM 1240 C CA . GLU A 1 160 ? -8.930 19.224 -0.853 1.00 70.75 160 GLU A CA 1
ATOM 1241 C C . GLU A 1 160 ? -9.635 18.174 -1.727 1.00 70.75 160 GLU A C 1
ATOM 1243 O O . GLU A 1 160 ? -9.540 18.216 -2.951 1.00 70.75 160 GLU A O 1
ATOM 1248 N N . MET A 1 161 ? -10.363 17.246 -1.101 1.00 69.06 161 MET A N 1
ATOM 1249 C CA . MET A 1 161 ? -11.078 16.149 -1.768 1.00 69.06 161 MET A CA 1
ATOM 1250 C C . MET A 1 161 ? -12.544 16.489 -2.070 1.00 69.06 161 MET A C 1
ATOM 1252 O O . MET A 1 161 ? -13.176 15.821 -2.892 1.00 69.06 161 MET A O 1
ATOM 1256 N N . GLY A 1 162 ? -13.074 17.501 -1.377 1.00 63.50 162 GLY A N 1
ATOM 1257 C CA . GLY A 1 162 ? -14.469 17.930 -1.401 1.00 63.50 162 GLY A CA 1
ATOM 1258 C C . GLY A 1 162 ? -14.969 18.756 -2.597 1.00 63.50 162 GLY A C 1
ATOM 1259 O O . GLY A 1 162 ? -16.187 18.802 -2.741 1.00 63.50 162 GLY A O 1
ATOM 1260 N N . PRO A 1 163 ? -14.159 19.402 -3.468 1.00 77.44 163 PRO A N 1
ATOM 1261 C CA . PRO A 1 163 ? -14.715 20.193 -4.567 1.00 77.44 163 PRO A CA 1
ATOM 1262 C C . PRO A 1 163 ? -15.582 19.346 -5.522 1.00 77.44 163 PRO A C 1
ATOM 1264 O O . PRO A 1 163 ? -15.288 18.162 -5.723 1.00 77.44 163 PRO A O 1
ATOM 1267 N N . PRO A 1 164 ? -16.632 19.915 -6.147 1.00 68.31 164 PRO A N 1
ATOM 1268 C CA . PRO A 1 164 ? -17.452 19.205 -7.131 1.00 68.31 164 PRO A CA 1
ATOM 1269 C C . PRO A 1 164 ? -16.608 18.650 -8.285 1.00 68.31 164 PRO A C 1
ATOM 1271 O O . PRO A 1 164 ? -15.800 19.369 -8.868 1.00 68.31 164 PRO A O 1
ATOM 1274 N N . GLY A 1 165 ? -16.783 17.365 -8.607 1.00 71.94 165 GLY A N 1
ATOM 1275 C CA . GLY A 1 165 ? -15.940 16.667 -9.589 1.00 71.94 165 GLY A CA 1
ATOM 1276 C C . GLY A 1 165 ? -14.576 16.216 -9.047 1.00 71.94 165 GLY A C 1
ATOM 1277 O O . GLY A 1 165 ? -13.798 15.618 -9.786 1.00 71.94 165 GLY A O 1
ATOM 1278 N N . GLY A 1 166 ? -14.290 16.467 -7.767 1.00 79.38 166 GLY A N 1
ATOM 1279 C CA . GLY A 1 166 ? -13.114 15.967 -7.062 1.00 79.38 166 GLY A CA 1
ATOM 1280 C C . GLY A 1 166 ? -13.230 14.497 -6.644 1.00 79.38 166 GLY A C 1
ATOM 1281 O O . GLY A 1 166 ? -14.189 13.791 -6.972 1.00 79.38 166 GLY A O 1
ATOM 1282 N N . MET A 1 167 ? -12.247 14.038 -5.866 1.00 81.56 167 MET A N 1
ATOM 1283 C CA . MET A 1 167 ? -12.108 12.629 -5.477 1.00 81.56 167 MET A CA 1
ATOM 1284 C C . MET A 1 167 ? -13.314 12.080 -4.712 1.00 81.56 167 MET A C 1
ATOM 1286 O O . MET A 1 167 ? -13.686 10.930 -4.937 1.00 81.56 167 MET A O 1
ATOM 1290 N N . LEU A 1 168 ? -13.967 12.883 -3.861 1.00 84.75 168 LEU A N 1
ATOM 1291 C CA . LEU A 1 168 ? -15.172 12.431 -3.159 1.00 84.75 168 LEU A CA 1
ATOM 1292 C C . LEU A 1 168 ? -16.324 12.133 -4.134 1.00 84.75 168 LEU A C 1
ATOM 1294 O O . LEU A 1 168 ? -17.045 11.156 -3.949 1.00 84.75 168 LEU A O 1
ATOM 1298 N N . SER A 1 169 ? -16.477 12.947 -5.185 1.00 85.69 169 SER A N 1
ATOM 1299 C CA . SER A 1 169 ? -17.515 12.739 -6.205 1.00 85.69 169 SER A CA 1
ATOM 1300 C C . SER A 1 169 ? -17.261 11.458 -6.994 1.00 85.69 169 SER A C 1
ATOM 1302 O O . SER A 1 169 ? -18.173 10.650 -7.158 1.00 85.69 169 SER A O 1
ATOM 1304 N N . LEU A 1 170 ? -16.014 11.250 -7.427 1.00 85.69 170 LEU A N 1
ATOM 1305 C CA . LEU A 1 170 ? -15.609 10.043 -8.146 1.00 85.69 170 LEU A CA 1
ATOM 1306 C C . LEU A 1 170 ? -15.811 8.787 -7.290 1.00 85.69 170 LEU A C 1
ATOM 1308 O O . LEU A 1 170 ? -16.408 7.813 -7.744 1.00 85.69 170 LEU A O 1
ATOM 1312 N N . TRP A 1 171 ? -15.350 8.825 -6.039 1.00 86.69 171 TRP A N 1
ATOM 1313 C CA . TRP A 1 171 ? -15.491 7.711 -5.108 1.00 86.69 171 TRP A CA 1
ATOM 1314 C C . TRP A 1 171 ? -16.961 7.402 -4.810 1.00 86.69 171 TRP A C 1
ATOM 1316 O O . TRP A 1 171 ? -17.369 6.249 -4.910 1.00 86.69 171 TRP A O 1
ATOM 1326 N N . GLY A 1 172 ? -17.778 8.417 -4.510 1.00 86.69 172 GLY A N 1
ATOM 1327 C CA . GLY A 1 172 ? -19.195 8.218 -4.202 1.00 86.69 172 GLY A CA 1
ATOM 1328 C C . GLY A 1 172 ? -19.980 7.631 -5.375 1.00 86.69 172 GLY A C 1
ATOM 1329 O O . GLY A 1 172 ? -20.767 6.704 -5.189 1.00 86.69 172 GLY A O 1
ATOM 1330 N N . GLN A 1 173 ? -19.704 8.091 -6.600 1.00 87.25 173 GLN A N 1
ATOM 1331 C CA . GLN A 1 173 ? -20.284 7.508 -7.813 1.00 87.25 173 GLN A CA 1
ATOM 1332 C C . GLN A 1 173 ? -19.846 6.054 -8.013 1.00 87.25 173 GLN A C 1
ATOM 1334 O O . GLN A 1 173 ? -20.681 5.211 -8.332 1.00 87.25 173 GLN A O 1
ATOM 1339 N N . ALA A 1 174 ? -18.567 5.738 -7.790 1.00 83.56 174 ALA A N 1
ATOM 1340 C CA . ALA A 1 174 ? -18.059 4.372 -7.902 1.00 83.56 174 ALA A CA 1
ATOM 1341 C C . ALA A 1 174 ? -18.706 3.429 -6.872 1.00 83.56 174 ALA A C 1
ATOM 1343 O O . ALA A 1 174 ? -19.107 2.321 -7.222 1.00 83.56 174 ALA A O 1
ATOM 1344 N N . VAL A 1 175 ? -18.871 3.878 -5.623 1.00 85.19 175 VAL A N 1
ATOM 1345 C CA . VAL A 1 175 ? -19.570 3.137 -4.556 1.00 85.19 175 VAL A CA 1
ATOM 1346 C C . VAL A 1 175 ? -21.015 2.833 -4.957 1.00 85.19 175 VAL A C 1
ATOM 1348 O O . VAL A 1 175 ? -21.459 1.690 -4.842 1.00 85.19 175 VAL A O 1
ATOM 1351 N N . GLN A 1 176 ? -21.730 3.827 -5.491 1.00 85.44 176 GLN A N 1
ATOM 1352 C CA . GLN A 1 176 ? -23.108 3.662 -5.964 1.00 85.44 176 GLN A CA 1
ATOM 1353 C C . GLN A 1 176 ? -23.205 2.716 -7.163 1.00 85.44 176 GLN A C 1
ATOM 1355 O O . GLN A 1 176 ? -24.045 1.820 -7.173 1.00 85.44 176 GLN A O 1
ATOM 1360 N N . GLN A 1 177 ? -22.328 2.869 -8.157 1.00 84.88 177 GLN A N 1
ATOM 1361 C CA . GLN A 1 177 ? -22.270 1.986 -9.327 1.00 84.88 177 GLN A CA 1
ATOM 1362 C C . GLN A 1 177 ? -21.926 0.545 -8.942 1.00 84.88 177 GLN A C 1
ATOM 1364 O O . GLN A 1 177 ? -22.434 -0.400 -9.545 1.00 84.88 177 GLN A O 1
ATOM 1369 N N . ALA A 1 178 ? -21.094 0.365 -7.917 1.00 80.44 178 ALA A N 1
ATOM 1370 C CA . ALA A 1 178 ? -20.763 -0.941 -7.375 1.00 80.44 178 ALA A CA 1
ATOM 1371 C C . ALA A 1 178 ? -21.894 -1.551 -6.527 1.00 80.44 178 ALA A C 1
ATOM 1373 O O . ALA A 1 178 ? -21.769 -2.719 -6.148 1.00 80.44 178 ALA A O 1
ATOM 1374 N N . GLY A 1 179 ? -22.973 -0.815 -6.234 1.00 82.94 179 GLY A N 1
ATOM 1375 C CA . GLY A 1 179 ? -24.075 -1.276 -5.385 1.00 82.94 179 GLY A CA 1
ATOM 1376 C C . GLY A 1 179 ? -23.635 -1.538 -3.943 1.00 82.94 179 GLY A C 1
ATOM 1377 O O . GLY A 1 179 ? -23.994 -2.561 -3.368 1.00 82.94 179 GLY A O 1
ATOM 1378 N N . ILE A 1 180 ? -22.764 -0.685 -3.398 1.00 82.50 180 ILE A N 1
ATOM 1379 C CA . ILE A 1 180 ? -22.306 -0.781 -2.009 1.00 82.50 180 ILE A CA 1
ATOM 1380 C C . ILE A 1 180 ? -23.212 0.100 -1.145 1.00 82.50 180 ILE A C 1
ATOM 1382 O O . ILE A 1 180 ? -23.092 1.325 -1.157 1.00 82.50 180 ILE A O 1
ATOM 1386 N N . ASP A 1 181 ? -24.091 -0.537 -0.375 1.00 80.62 181 ASP A N 1
ATOM 1387 C CA . ASP A 1 181 ? -25.117 0.156 0.416 1.00 80.62 181 ASP A CA 1
ATOM 1388 C C . ASP A 1 181 ? -24.636 0.565 1.821 1.00 80.62 181 ASP A C 1
ATOM 1390 O O . ASP A 1 181 ? -25.167 1.497 2.425 1.00 80.62 181 ASP A O 1
ATOM 1394 N N . ASN A 1 182 ? -23.595 -0.091 2.343 1.00 87.62 182 ASN A N 1
ATOM 1395 C CA . ASN A 1 182 ? -23.016 0.181 3.659 1.00 87.62 182 ASN A CA 1
ATOM 1396 C C . ASN A 1 182 ? -21.813 1.128 3.600 1.00 87.62 182 ASN A C 1
ATOM 1398 O O . ASN A 1 182 ? -20.738 0.802 4.097 1.00 87.62 182 ASN A O 1
ATOM 1402 N N . ALA A 1 183 ? -21.979 2.306 2.998 1.00 88.25 183 ALA A N 1
ATOM 1403 C CA . ALA A 1 183 ? -20.931 3.322 2.914 1.00 88.25 183 ALA A CA 1
ATOM 1404 C C . ALA A 1 183 ? -21.314 4.618 3.643 1.00 88.25 183 ALA A C 1
ATOM 1406 O O . ALA A 1 183 ? -22.451 5.080 3.551 1.00 88.25 183 ALA A O 1
ATOM 1407 N N . ILE A 1 184 ? -20.350 5.233 4.331 1.00 89.69 184 ILE A N 1
ATOM 1408 C CA . ILE A 1 184 ? -20.490 6.549 4.960 1.00 89.69 184 ILE A CA 1
ATOM 1409 C C . ILE A 1 184 ? -19.344 7.485 4.575 1.00 89.69 184 ILE A C 1
ATOM 1411 O O . ILE A 1 184 ? -18.226 7.058 4.279 1.00 89.69 184 ILE A O 1
ATOM 1415 N N . VAL A 1 185 ? -19.609 8.786 4.651 1.00 87.12 185 VAL A N 1
ATOM 1416 C CA . VAL A 1 185 ? -18.592 9.834 4.524 1.00 87.12 185 VAL A CA 1
ATOM 1417 C C . VAL A 1 185 ? -18.344 10.475 5.889 1.00 87.12 185 VAL A C 1
ATOM 1419 O O . VAL A 1 185 ? -19.246 11.064 6.488 1.00 87.12 185 VAL A O 1
ATOM 1422 N N . ALA A 1 186 ? -17.107 10.385 6.372 1.00 85.31 186 ALA A N 1
ATOM 1423 C CA . ALA A 1 186 ? -16.601 11.179 7.483 1.00 85.31 186 ALA A CA 1
ATOM 1424 C C . ALA A 1 186 ? -16.136 12.539 6.937 1.00 85.31 186 ALA A C 1
ATOM 1426 O O . ALA A 1 186 ? -15.024 12.680 6.422 1.00 85.31 186 ALA A O 1
ATOM 1427 N N . ALA A 1 187 ? -17.015 13.539 7.003 1.00 83.88 187 ALA A N 1
ATOM 1428 C CA . ALA A 1 187 ? -16.763 14.874 6.472 1.00 83.88 187 ALA A CA 1
ATOM 1429 C C . ALA A 1 187 ? -16.015 15.729 7.506 1.00 83.88 187 ALA A C 1
ATOM 1431 O O . ALA A 1 187 ? -16.602 16.163 8.494 1.00 83.88 187 ALA A O 1
ATOM 1432 N N . LEU A 1 188 ? -14.722 15.983 7.284 1.00 79.19 188 LEU A N 1
ATOM 1433 C CA . LEU A 1 188 ? -13.905 16.829 8.168 1.00 79.19 188 LEU A CA 1
ATOM 1434 C C . LEU A 1 188 ? -14.125 18.330 7.930 1.00 79.19 188 LEU A C 1
ATOM 1436 O O . LEU A 1 188 ? -13.701 19.149 8.741 1.00 79.19 188 LEU A O 1
ATOM 1440 N N . ASP A 1 189 ? -14.808 18.679 6.840 1.00 75.88 189 ASP A N 1
ATOM 1441 C CA . ASP A 1 189 ? -15.111 20.046 6.426 1.00 75.88 189 ASP A CA 1
ATOM 1442 C C . ASP A 1 189 ? -16.602 20.177 6.030 1.00 75.88 189 ASP A C 1
ATOM 1444 O O . ASP A 1 189 ? -17.164 19.226 5.468 1.00 75.88 189 ASP A O 1
ATOM 1448 N N . PRO A 1 190 ? -17.268 21.321 6.294 1.00 79.25 190 PRO A N 1
ATOM 1449 C CA . PRO A 1 190 ? -18.647 21.558 5.863 1.00 79.25 190 PRO A CA 1
ATOM 1450 C C . PRO A 1 190 ? -18.880 21.389 4.355 1.00 79.25 190 PRO A C 1
ATOM 1452 O O . PRO A 1 190 ? -19.979 21.020 3.944 1.00 79.25 190 PRO A O 1
ATOM 1455 N N . ASP A 1 191 ? -17.878 21.643 3.517 1.00 81.31 191 ASP A N 1
ATOM 1456 C CA . ASP A 1 191 ? -17.978 21.508 2.064 1.00 81.31 191 ASP A CA 1
ATOM 1457 C C . ASP A 1 191 ? -18.083 20.034 1.658 1.00 81.31 191 ASP A C 1
ATOM 1459 O O . ASP A 1 191 ? -18.940 19.669 0.851 1.00 81.31 191 ASP A O 1
ATOM 1463 N N . CYS A 1 192 ? -17.297 19.166 2.303 1.00 81.69 192 CYS A N 1
ATOM 1464 C CA . CYS A 1 192 ? -17.406 17.715 2.150 1.00 81.69 192 CYS A CA 1
ATOM 1465 C C . CYS A 1 192 ? -18.791 17.200 2.547 1.00 81.69 192 CYS A C 1
ATOM 1467 O O . CYS A 1 192 ? -19.321 16.303 1.890 1.00 81.69 192 CYS A O 1
ATOM 1469 N N . LEU A 1 193 ? -19.382 17.764 3.607 1.00 83.62 193 LEU A N 1
ATOM 1470 C CA . LEU A 1 193 ? -20.720 17.383 4.050 1.00 83.62 193 LEU A CA 1
ATOM 1471 C C . LEU A 1 193 ? -21.760 17.706 2.969 1.00 83.62 193 LEU A C 1
ATOM 1473 O O . LEU A 1 193 ? -22.535 16.828 2.597 1.00 83.62 193 LEU A O 1
ATOM 1477 N N . ARG A 1 194 ? -21.709 18.914 2.390 1.00 85.44 194 ARG A N 1
ATOM 1478 C CA . ARG A 1 194 ? -22.620 19.323 1.304 1.00 85.44 194 ARG A CA 1
ATOM 1479 C C . ARG A 1 194 ? -22.482 18.443 0.062 1.00 85.44 194 ARG A C 1
ATOM 1481 O O . ARG A 1 194 ? -23.482 18.103 -0.566 1.00 85.44 194 ARG A O 1
ATOM 1488 N N . VAL A 1 195 ? -21.257 18.059 -0.301 1.00 86.12 195 VAL A N 1
ATOM 1489 C CA . VAL A 1 195 ? -21.027 17.161 -1.445 1.00 86.12 195 VAL A CA 1
ATOM 1490 C C . VAL A 1 195 ? -21.552 15.755 -1.167 1.00 86.12 195 VAL A C 1
ATOM 1492 O O . VAL A 1 195 ? -22.216 15.180 -2.027 1.00 86.12 195 VAL A O 1
ATOM 1495 N N . ALA A 1 196 ? -21.331 15.213 0.032 1.00 87.56 196 ALA A N 1
ATOM 1496 C CA . ALA A 1 196 ? -21.871 13.908 0.405 1.00 87.56 196 ALA A CA 1
ATOM 1497 C C . ALA A 1 196 ? -23.412 13.895 0.408 1.00 87.56 196 ALA A C 1
ATOM 1499 O O . ALA A 1 196 ? -24.020 12.959 -0.112 1.00 87.56 196 ALA A O 1
ATOM 1500 N N . GLU A 1 197 ? -24.045 14.962 0.908 1.00 88.38 197 GLU A N 1
ATOM 1501 C CA . GLU A 1 197 ? -25.500 15.151 0.856 1.00 88.38 197 GLU A CA 1
ATOM 1502 C C . GLU A 1 197 ? -26.018 15.204 -0.588 1.00 88.38 197 GLU A C 1
ATOM 1504 O O . GLU A 1 197 ? -27.015 14.555 -0.911 1.00 88.38 197 GLU A O 1
ATOM 1509 N N . HIS A 1 198 ? -25.318 15.911 -1.482 1.00 88.38 198 HIS A N 1
ATOM 1510 C CA . HIS A 1 198 ? -25.667 15.967 -2.903 1.00 88.38 198 HIS A CA 1
ATOM 1511 C C . HIS A 1 198 ? -25.590 14.589 -3.577 1.00 88.38 198 HIS A C 1
ATOM 1513 O O . HIS A 1 198 ? -26.460 14.233 -4.373 1.00 88.38 198 HIS A O 1
ATOM 1519 N N . LEU A 1 199 ? -24.592 13.782 -3.206 1.00 88.12 199 LEU A N 1
ATOM 1520 C CA . LEU A 1 199 ? -24.445 12.396 -3.655 1.00 88.12 199 LEU A CA 1
ATOM 1521 C C . LEU A 1 199 ? -25.442 11.441 -2.981 1.00 88.12 199 LEU A C 1
ATOM 1523 O O . LEU A 1 199 ? -25.451 10.261 -3.312 1.00 88.12 199 LEU A O 1
ATOM 1527 N N . ARG A 1 200 ? -26.294 11.917 -2.060 1.00 88.94 200 ARG A N 1
ATOM 1528 C CA . ARG A 1 200 ? -27.209 11.098 -1.241 1.00 88.94 200 ARG A CA 1
ATOM 1529 C C . ARG A 1 200 ? -26.486 10.015 -0.438 1.00 88.94 200 ARG A C 1
ATOM 1531 O O . ARG A 1 200 ? -27.039 8.944 -0.197 1.00 88.94 200 ARG A O 1
ATOM 1538 N N . MET A 1 201 ? -25.252 10.287 -0.031 1.00 87.75 201 MET A N 1
ATOM 1539 C CA . MET A 1 201 ? -24.485 9.377 0.807 1.00 87.75 201 MET A CA 1
ATOM 1540 C C . MET A 1 201 ? -24.715 9.696 2.284 1.00 87.75 201 MET A C 1
ATOM 1542 O O . MET A 1 201 ? -24.727 10.873 2.658 1.00 87.75 201 MET A O 1
ATOM 1546 N N . PRO A 1 202 ? -24.863 8.682 3.152 1.00 87.88 202 PRO A N 1
ATOM 1547 C CA . PRO A 1 202 ? -24.887 8.918 4.584 1.00 87.88 202 PRO A CA 1
ATOM 1548 C C . PRO A 1 202 ? -23.569 9.566 5.020 1.00 87.88 202 PRO A C 1
ATOM 1550 O O . PRO A 1 202 ? -22.484 9.055 4.747 1.00 87.88 202 PRO A O 1
ATOM 1553 N N . ALA A 1 203 ? -23.652 10.703 5.700 1.00 85.69 203 ALA A N 1
ATOM 1554 C CA . ALA A 1 203 ? -22.482 11.457 6.117 1.00 85.69 203 ALA A CA 1
ATOM 1555 C C . ALA A 1 203 ? -22.608 11.893 7.571 1.00 85.69 203 ALA A C 1
ATOM 1557 O O . ALA A 1 203 ? -23.702 12.148 8.083 1.00 85.69 203 ALA A O 1
ATOM 1558 N N . PHE A 1 204 ? -21.469 11.997 8.240 1.00 84.19 204 PHE A N 1
ATOM 1559 C CA . PHE A 1 204 ? -21.390 12.612 9.551 1.00 84.19 204 PHE A CA 1
ATOM 1560 C C . PHE A 1 204 ? -20.164 13.513 9.610 1.00 84.19 204 PHE A C 1
ATOM 1562 O O . PHE A 1 204 ? -19.137 13.244 8.988 1.00 84.19 204 PHE A O 1
ATOM 1569 N N . GLN A 1 205 ? -20.288 14.589 10.376 1.00 77.88 205 GLN A N 1
ATOM 1570 C CA . GLN A 1 205 ? -19.162 15.437 10.717 1.00 77.88 205 GLN A CA 1
ATOM 1571 C C . GLN A 1 205 ? -18.596 14.938 12.050 1.00 77.88 205 GLN A C 1
ATOM 1573 O O . GLN A 1 205 ? -19.321 14.978 13.052 1.00 77.88 205 GLN A O 1
ATOM 1578 N N . PRO A 1 206 ? -17.356 14.421 12.092 1.00 65.25 206 PRO A N 1
ATOM 1579 C CA . PRO A 1 206 ? -16.763 13.975 13.341 1.00 65.25 206 PRO A CA 1
ATOM 1580 C C . PRO A 1 206 ? -16.586 15.172 14.285 1.00 65.25 206 PRO A C 1
ATOM 1582 O O . PRO A 1 206 ? -15.815 16.087 14.005 1.00 65.25 206 PRO A O 1
ATOM 1585 N N . SER A 1 207 ? -17.279 15.174 15.424 1.00 52.09 207 SER A N 1
ATOM 1586 C CA . SER A 1 207 ? -16.830 15.932 16.595 1.00 52.09 207 SER A CA 1
ATOM 1587 C C . SER A 1 207 ? -15.710 15.122 17.242 1.00 52.09 207 SER A C 1
ATOM 1589 O O . SER A 1 207 ? -15.920 13.935 17.481 1.00 52.09 207 SER A O 1
ATOM 1591 N N . LEU A 1 208 ? -14.541 15.724 17.487 1.00 43.75 208 LEU A N 1
ATOM 1592 C CA . LEU A 1 208 ? -13.332 15.066 18.010 1.00 43.75 208 LEU A CA 1
ATOM 1593 C C . LEU A 1 208 ? -13.563 14.374 19.371 1.00 43.75 208 LEU A C 1
ATOM 1595 O O . LEU A 1 208 ? -13.215 14.901 20.421 1.00 43.75 208 LEU A O 1
ATOM 1599 N N . GLN A 1 209 ? -14.136 13.176 19.336 1.00 37.06 209 GLN A N 1
ATOM 1600 C CA . GLN A 1 209 ? -14.036 12.113 20.328 1.00 37.06 209 GLN A CA 1
ATOM 1601 C C . GLN A 1 209 ? -13.966 10.808 19.527 1.00 37.06 209 GLN A C 1
ATOM 1603 O O . GLN A 1 209 ? -14.872 10.498 18.753 1.00 37.06 209 GLN A O 1
ATOM 1608 N N . GLY A 1 210 ? -12.816 10.136 19.619 1.00 36.56 210 GLY A N 1
ATOM 1609 C CA . GLY A 1 210 ? -12.371 9.085 18.706 1.00 36.56 210 GLY A CA 1
ATOM 1610 C C . GLY A 1 210 ? -13.334 7.907 18.553 1.00 36.56 210 GLY A C 1
ATOM 1611 O O . GLY A 1 210 ? -13.948 7.441 19.511 1.00 36.56 210 GLY A O 1
ATOM 1612 N N . GLY A 1 211 ? -13.422 7.406 17.323 1.00 32.84 211 GLY A N 1
ATOM 1613 C CA . GLY A 1 211 ? -14.107 6.169 16.969 1.00 32.84 211 GLY A CA 1
ATOM 1614 C C . GLY A 1 211 ? -13.581 5.669 15.626 1.00 32.84 211 GLY A C 1
ATOM 1615 O O . GLY A 1 211 ? -13.509 6.441 14.673 1.00 32.84 211 GLY A O 1
ATOM 1616 N N . ALA A 1 212 ? -13.156 4.406 15.577 1.00 38.66 212 ALA A N 1
ATOM 1617 C CA . ALA A 1 212 ? -12.659 3.741 14.375 1.00 38.66 212 ALA A CA 1
ATOM 1618 C C . ALA A 1 212 ? -13.807 3.148 13.537 1.00 38.66 212 ALA A C 1
ATOM 1620 O O . ALA A 1 212 ? -14.875 2.837 14.065 1.00 38.66 212 ALA A O 1
ATOM 1621 N N . PHE A 1 213 ? -13.556 2.964 12.239 1.00 38.75 213 PHE A N 1
ATOM 1622 C CA . PHE A 1 213 ? -14.518 2.492 11.242 1.00 38.75 213 PHE A CA 1
ATOM 1623 C C . PHE A 1 213 ? -13.943 1.292 10.460 1.00 38.75 213 PHE A C 1
ATOM 1625 O O . PHE A 1 213 ? -12.732 1.253 10.254 1.00 38.75 213 PHE A O 1
ATOM 1632 N N . GLY A 1 214 ? -14.761 0.327 10.015 1.00 33.12 214 GLY A N 1
ATOM 1633 C CA . GLY A 1 214 ? -14.282 -0.901 9.343 1.00 33.12 214 GLY A CA 1
ATOM 1634 C C . GLY A 1 214 ? -15.219 -1.391 8.235 1.00 33.12 214 GLY A C 1
ATOM 1635 O O . GLY A 1 214 ? -16.402 -1.231 8.432 1.00 33.12 214 GLY A O 1
ATOM 1636 N N . ALA A 1 215 ? -14.670 -1.964 7.143 1.00 33.88 215 ALA A N 1
ATOM 1637 C CA . ALA A 1 215 ? -15.151 -2.144 5.739 1.00 33.88 215 ALA A CA 1
ATOM 1638 C C . ALA A 1 215 ? -16.328 -3.123 5.445 1.00 33.88 215 ALA A C 1
ATOM 1640 O O . ALA A 1 215 ? -16.989 -3.497 6.383 1.00 33.88 215 ALA A O 1
ATOM 1641 N N . THR A 1 216 ? -16.603 -3.502 4.168 1.00 39.31 216 THR A N 1
ATOM 1642 C CA . THR A 1 216 ? -17.882 -4.089 3.648 1.00 39.31 216 THR A CA 1
ATOM 1643 C C . THR A 1 216 ? -17.776 -5.379 2.790 1.00 39.31 216 THR A C 1
ATOM 1645 O O . THR A 1 216 ? -16.687 -5.814 2.411 1.00 39.31 216 THR A O 1
ATOM 1648 N N . ALA A 1 217 ? -18.937 -5.948 2.408 1.00 38.94 217 ALA A N 1
ATOM 1649 C CA . ALA A 1 217 ? -19.179 -7.290 1.843 1.00 38.94 217 ALA A CA 1
ATOM 1650 C C . ALA A 1 217 ? -18.555 -7.656 0.471 1.00 38.94 217 ALA A C 1
ATOM 1652 O O . ALA A 1 217 ? -18.420 -8.838 0.171 1.00 38.94 217 ALA A O 1
ATOM 1653 N N . LYS A 1 218 ? -18.127 -6.703 -0.375 1.00 44.94 218 LYS A N 1
ATOM 1654 C CA . LYS A 1 218 ? -17.380 -7.034 -1.621 1.00 44.94 218 LYS A CA 1
ATOM 1655 C C . LYS A 1 218 ? -15.872 -7.169 -1.403 1.00 44.94 218 LYS A C 1
ATOM 1657 O O . LYS A 1 218 ? -15.207 -7.889 -2.137 1.00 44.94 218 LYS A O 1
ATOM 1662 N N . PHE A 1 219 ? -15.345 -6.521 -0.367 1.00 49.28 219 PHE A N 1
ATOM 1663 C CA . PHE A 1 219 ? -13.954 -6.661 0.057 1.00 49.28 219 PHE A CA 1
ATOM 1664 C C . PHE A 1 219 ? -13.729 -7.981 0.821 1.00 49.28 219 PHE A C 1
ATOM 1666 O O . PHE A 1 219 ? -12.626 -8.517 0.809 1.00 49.28 219 PHE A O 1
ATOM 1673 N N . GLN A 1 220 ? -14.784 -8.548 1.422 1.00 50.25 220 GLN A N 1
ATOM 1674 C CA . GLN A 1 220 ? -14.737 -9.822 2.158 1.00 50.25 220 GLN A CA 1
ATOM 1675 C C . GLN A 1 220 ? -14.228 -11.011 1.331 1.00 50.25 220 GLN A C 1
ATOM 1677 O O . GLN A 1 220 ? -13.634 -11.915 1.902 1.00 50.25 220 GLN A O 1
ATOM 1682 N N . ALA A 1 221 ? -14.433 -11.030 0.009 1.00 52.09 221 ALA A N 1
ATOM 1683 C CA . ALA A 1 221 ? -13.982 -12.147 -0.825 1.00 52.09 221 ALA A CA 1
ATOM 1684 C C . ALA A 1 221 ? -12.457 -12.167 -1.053 1.00 52.09 221 ALA A C 1
ATOM 1686 O O . ALA A 1 221 ? -11.910 -13.216 -1.378 1.00 52.09 221 ALA A O 1
ATOM 1687 N N . LEU A 1 222 ? -11.786 -11.019 -0.899 1.00 53.66 222 LEU A N 1
ATOM 1688 C CA . LEU A 1 222 ? -10.358 -10.840 -1.202 1.00 53.66 222 LEU A CA 1
ATOM 1689 C C . LEU A 1 222 ? -9.510 -10.526 0.048 1.00 53.66 222 LEU A C 1
ATOM 1691 O O . LEU A 1 222 ? -8.286 -10.606 0.012 1.00 53.66 222 LEU A O 1
ATOM 1695 N N . SER A 1 223 ? -10.154 -10.172 1.162 1.00 60.22 223 SER A N 1
ATOM 1696 C CA . SER A 1 223 ? -9.532 -9.895 2.461 1.00 60.22 223 SER A CA 1
ATOM 1697 C C . SER A 1 223 ? -9.645 -11.098 3.383 1.00 60.22 223 SER A C 1
ATOM 1699 O O . SER A 1 223 ? -10.706 -11.706 3.486 1.00 60.22 223 SER A O 1
ATOM 1701 N N . GLN A 1 224 ? -8.561 -11.428 4.084 1.00 72.94 224 GLN A N 1
ATOM 1702 C CA . GLN A 1 224 ? -8.503 -12.632 4.924 1.00 72.94 224 GLN A CA 1
ATOM 1703 C C . GLN A 1 224 ? -9.124 -12.426 6.314 1.00 72.94 224 GLN A C 1
ATOM 1705 O O . GLN A 1 224 ? -9.419 -13.395 7.012 1.00 72.94 224 GLN A O 1
ATOM 1710 N N . ARG A 1 225 ? -9.358 -11.171 6.718 1.00 74.75 225 ARG A N 1
ATOM 1711 C CA . ARG A 1 225 ? -9.989 -10.760 7.983 1.00 74.75 225 ARG A CA 1
ATOM 1712 C C . ARG A 1 225 ? -9.318 -11.362 9.220 1.00 74.75 225 ARG A C 1
ATOM 1714 O O . ARG A 1 225 ? -9.965 -11.559 10.250 1.00 74.75 225 ARG A O 1
ATOM 1721 N N . ASP A 1 226 ? -8.023 -11.644 9.152 1.00 80.69 226 ASP A N 1
ATOM 1722 C CA . ASP A 1 226 ? -7.260 -12.311 10.216 1.00 80.69 226 ASP A CA 1
ATOM 1723 C C . ASP A 1 226 ? -6.236 -11.394 10.897 1.00 80.69 226 ASP A C 1
ATOM 1725 O O . ASP A 1 226 ? -5.651 -11.758 11.914 1.00 80.69 226 ASP A O 1
ATOM 1729 N N . SER A 1 227 ? -6.076 -10.183 10.368 1.00 89.00 227 SER A N 1
ATOM 1730 C CA . SER A 1 227 ? -5.113 -9.187 10.827 1.00 89.00 227 SER A CA 1
ATOM 1731 C C . SER A 1 227 ? -5.827 -7.957 11.396 1.00 89.00 227 SER A C 1
ATOM 1733 O O . SER A 1 227 ? -7.008 -7.721 11.124 1.00 89.00 227 SER A O 1
ATOM 1735 N N . ASP A 1 228 ? -5.125 -7.173 12.218 1.00 91.94 228 ASP A N 1
ATOM 1736 C CA . ASP A 1 228 ? -5.650 -5.904 12.736 1.00 91.94 228 ASP A CA 1
ATOM 1737 C C . ASP A 1 228 ? -5.850 -4.901 11.598 1.00 91.94 228 ASP A C 1
ATOM 1739 O O . ASP A 1 228 ? -6.851 -4.184 11.563 1.00 91.94 228 ASP A O 1
ATOM 1743 N N . VAL A 1 229 ? -4.901 -4.879 10.659 1.00 92.06 229 VAL A N 1
ATOM 1744 C CA . VAL A 1 229 ? -4.905 -4.014 9.481 1.00 92.06 229 VAL A CA 1
ATOM 1745 C C . VAL A 1 229 ? -4.578 -4.831 8.243 1.00 92.06 229 VAL A C 1
ATOM 1747 O O . VAL A 1 229 ? -3.624 -5.606 8.239 1.00 92.06 229 VAL A O 1
ATOM 1750 N N . GLU A 1 230 ? -5.326 -4.608 7.168 1.00 91.81 230 GLU A N 1
ATOM 1751 C CA . GLU A 1 230 ? -4.985 -5.120 5.841 1.00 91.81 230 GLU A CA 1
ATOM 1752 C C . GLU A 1 230 ? -4.906 -3.957 4.863 1.00 91.81 230 GLU A C 1
ATOM 1754 O O . GLU A 1 230 ? -5.877 -3.221 4.707 1.00 91.81 230 GLU A O 1
ATOM 1759 N N . ALA A 1 231 ? -3.761 -3.766 4.218 1.00 90.50 231 ALA A N 1
ATOM 1760 C CA . ALA A 1 231 ? -3.542 -2.640 3.317 1.00 90.50 231 ALA A CA 1
ATOM 1761 C C . ALA A 1 231 ? -2.900 -3.104 2.011 1.00 90.50 231 ALA A C 1
ATOM 1763 O O . ALA A 1 231 ? -2.112 -4.052 1.995 1.00 90.50 231 ALA A O 1
ATOM 1764 N N . ALA A 1 232 ? -3.221 -2.421 0.914 1.00 88.50 232 ALA A N 1
ATOM 1765 C CA . ALA A 1 232 ? -2.507 -2.623 -0.340 1.00 88.50 232 ALA A CA 1
ATOM 1766 C C . ALA A 1 232 ? -1.036 -2.211 -0.174 1.00 88.50 232 ALA A C 1
ATOM 1768 O O . ALA A 1 232 ? -0.725 -1.316 0.610 1.00 88.50 232 ALA A O 1
ATOM 1769 N N . SER A 1 233 ? -0.129 -2.845 -0.913 1.00 89.31 233 SER A N 1
ATOM 1770 C CA . SER A 1 233 ? 1.263 -2.394 -1.018 1.00 89.31 233 SER A CA 1
ATOM 1771 C C . SER A 1 233 ? 1.440 -1.527 -2.263 1.00 89.31 233 SER A C 1
ATOM 1773 O O . SER A 1 233 ? 0.728 -1.707 -3.249 1.00 89.31 233 SER A O 1
ATOM 1775 N N . ASP A 1 234 ? 2.416 -0.622 -2.243 1.00 88.62 234 ASP A N 1
ATOM 1776 C CA . ASP A 1 234 ? 2.921 0.067 -3.437 1.00 88.62 234 ASP A CA 1
ATOM 1777 C C . ASP A 1 234 ? 3.853 -0.837 -4.282 1.00 88.62 234 ASP A C 1
ATOM 1779 O O . ASP A 1 234 ? 4.260 -0.472 -5.386 1.00 88.62 234 ASP A O 1
ATOM 1783 N N . GLY A 1 235 ? 4.177 -2.039 -3.789 1.00 87.69 235 GLY A N 1
ATOM 1784 C CA . GLY A 1 235 ? 4.959 -3.057 -4.493 1.00 87.69 235 GLY A CA 1
ATOM 1785 C C . GLY A 1 235 ? 4.227 -3.715 -5.666 1.00 87.69 235 GLY A C 1
ATOM 1786 O O . GLY A 1 235 ? 3.003 -3.769 -5.709 1.00 87.69 235 GLY A O 1
ATOM 1787 N N . PHE A 1 236 ? 4.993 -4.242 -6.625 1.00 84.88 236 PHE A N 1
ATOM 1788 C CA . PHE A 1 236 ? 4.487 -4.859 -7.872 1.00 84.88 236 PHE A CA 1
ATOM 1789 C C . PHE A 1 236 ? 5.153 -6.214 -8.209 1.00 84.88 236 PHE A C 1
ATOM 1791 O O . PHE A 1 236 ? 5.005 -6.792 -9.292 1.00 84.88 236 PHE A O 1
ATOM 1798 N N . THR A 1 237 ? 5.917 -6.745 -7.260 1.00 83.38 237 THR A N 1
ATOM 1799 C CA . THR A 1 237 ? 6.510 -8.089 -7.233 1.00 83.38 237 THR A CA 1
ATOM 1800 C C . THR A 1 237 ? 6.428 -8.633 -5.814 1.00 83.38 237 THR A C 1
ATOM 1802 O O . THR A 1 237 ? 6.322 -7.837 -4.883 1.00 83.38 237 THR A O 1
ATOM 1805 N N . ASN A 1 238 ? 6.552 -9.951 -5.625 1.00 87.19 238 ASN A N 1
ATOM 1806 C CA . ASN A 1 238 ? 6.541 -10.550 -4.285 1.00 87.19 238 ASN A CA 1
ATOM 1807 C C . ASN A 1 238 ? 7.592 -9.906 -3.366 1.00 87.19 238 ASN A C 1
ATOM 1809 O O . ASN A 1 238 ? 7.252 -9.489 -2.266 1.00 87.19 238 ASN A O 1
ATOM 1813 N N . ALA A 1 239 ? 8.827 -9.732 -3.851 1.00 88.25 239 ALA A N 1
ATOM 1814 C CA . ALA A 1 239 ? 9.911 -9.112 -3.088 1.00 88.25 239 ALA A CA 1
ATOM 1815 C C . ALA A 1 239 ? 9.605 -7.660 -2.689 1.00 88.25 239 ALA A C 1
ATOM 1817 O O . ALA A 1 239 ? 9.865 -7.248 -1.566 1.00 88.25 239 ALA A O 1
ATOM 1818 N N . THR A 1 240 ? 9.019 -6.870 -3.592 1.00 88.94 240 THR A N 1
ATOM 1819 C C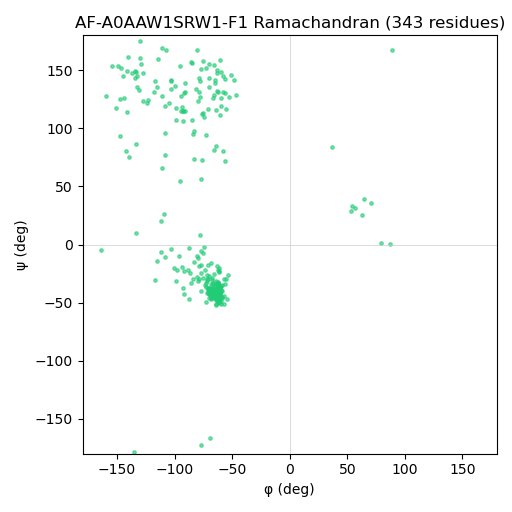A . THR A 1 240 ? 8.684 -5.468 -3.292 1.00 88.94 240 THR A CA 1
ATOM 1820 C C . THR A 1 240 ? 7.401 -5.316 -2.474 1.00 88.94 240 THR A C 1
ATOM 1822 O O . THR A 1 240 ? 7.297 -4.364 -1.713 1.00 88.94 240 THR A O 1
ATOM 1825 N N . ALA A 1 241 ? 6.424 -6.214 -2.637 1.00 86.94 241 ALA A N 1
ATOM 1826 C CA . ALA A 1 241 ? 5.105 -6.109 -2.015 1.00 86.94 241 ALA A CA 1
ATOM 1827 C C . ALA A 1 241 ? 5.074 -6.741 -0.620 1.00 86.94 241 ALA A C 1
ATOM 1829 O O . ALA A 1 241 ? 4.589 -6.123 0.322 1.00 86.94 241 ALA A O 1
ATOM 1830 N N . TYR A 1 242 ? 5.627 -7.949 -0.485 1.00 90.12 242 TYR A N 1
ATOM 1831 C CA . TYR A 1 242 ? 5.675 -8.711 0.768 1.00 90.12 242 TYR A CA 1
ATOM 1832 C C . TYR A 1 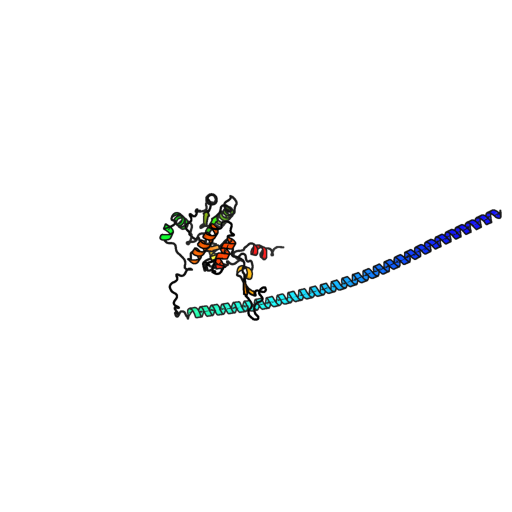242 ? 6.994 -8.535 1.526 1.00 90.12 242 TYR A C 1
ATOM 1834 O O . TYR A 1 242 ? 7.105 -8.933 2.683 1.00 90.12 242 TYR A O 1
ATOM 1842 N N . GLY A 1 243 ? 7.973 -7.906 0.881 1.00 91.56 243 GLY A N 1
ATOM 1843 C CA . GLY A 1 243 ? 9.287 -7.650 1.434 1.00 91.56 243 GLY A CA 1
ATOM 1844 C C . GLY A 1 243 ? 10.284 -8.774 1.186 1.00 91.56 243 GLY A C 1
ATOM 1845 O O . GLY A 1 243 ? 9.946 -9.884 0.773 1.00 91.56 243 GLY A O 1
ATOM 1846 N N . GLN A 1 244 ? 11.545 -8.458 1.444 1.00 91.75 244 GLN A N 1
ATOM 1847 C CA . GLN A 1 244 ? 12.651 -9.402 1.424 1.00 91.75 244 GLN A CA 1
ATOM 1848 C C . GLN A 1 244 ? 13.698 -9.020 2.466 1.00 91.75 244 GLN A C 1
ATOM 1850 O O . GLN A 1 244 ? 13.872 -7.845 2.796 1.00 91.75 244 GLN A O 1
ATOM 1855 N N . VAL A 1 245 ? 14.418 -10.021 2.965 1.00 91.81 245 VAL A N 1
ATOM 1856 C CA . VAL A 1 245 ? 15.613 -9.821 3.784 1.00 91.81 245 VAL A CA 1
ATOM 1857 C C . VAL A 1 245 ? 16.816 -10.142 2.915 1.00 91.81 245 VAL A C 1
ATOM 1859 O O . VAL A 1 245 ? 16.927 -11.249 2.397 1.00 91.81 245 VAL A O 1
ATOM 1862 N N . LYS A 1 246 ? 17.712 -9.173 2.744 1.00 88.62 246 LYS A N 1
ATOM 1863 C CA . LYS A 1 246 ? 18.928 -9.328 1.943 1.00 88.62 246 LYS A CA 1
ATOM 1864 C C . LYS A 1 246 ? 20.154 -8.871 2.711 1.00 88.62 246 LYS A C 1
ATOM 1866 O O . LYS A 1 246 ? 20.044 -8.124 3.680 1.00 88.62 246 LYS A O 1
ATOM 1871 N N . GLN A 1 247 ? 21.327 -9.308 2.277 1.00 86.56 247 GLN A N 1
ATOM 1872 C CA . GLN A 1 247 ? 22.574 -8.798 2.827 1.00 86.56 247 GLN A CA 1
ATOM 1873 C C . GLN A 1 247 ? 22.724 -7.307 2.498 1.00 86.56 247 GLN A C 1
ATOM 1875 O O . GLN A 1 247 ? 22.398 -6.847 1.401 1.00 86.56 247 GLN A O 1
ATOM 1880 N N . ASP A 1 248 ? 23.200 -6.540 3.470 1.00 84.00 248 ASP A N 1
ATOM 1881 C CA . ASP A 1 248 ? 23.538 -5.144 3.275 1.00 84.00 248 ASP A CA 1
ATOM 1882 C C . ASP A 1 248 ? 24.946 -5.013 2.690 1.00 84.00 248 ASP A C 1
ATOM 1884 O O . ASP A 1 248 ? 25.944 -5.084 3.405 1.00 84.00 248 ASP A O 1
ATOM 1888 N N . GLU A 1 249 ? 25.018 -4.856 1.368 1.00 79.56 249 GLU A N 1
ATOM 1889 C CA . GLU A 1 249 ? 26.279 -4.747 0.621 1.00 79.56 249 GLU A CA 1
ATOM 1890 C C . GLU A 1 249 ? 27.075 -3.476 0.956 1.00 79.56 249 GLU A C 1
ATOM 1892 O O . GLU A 1 249 ? 28.302 -3.472 0.855 1.00 79.56 249 GLU A O 1
ATOM 1897 N N . ASP A 1 250 ? 26.394 -2.422 1.414 1.00 77.62 250 ASP A N 1
ATOM 1898 C CA . ASP A 1 250 ? 27.019 -1.149 1.781 1.00 77.62 250 ASP A CA 1
ATOM 1899 C C . ASP A 1 250 ? 27.678 -1.209 3.167 1.00 77.62 250 ASP A C 1
ATOM 1901 O O . ASP A 1 250 ? 28.550 -0.398 3.497 1.00 77.62 250 ASP A O 1
ATOM 1905 N N . ASN A 1 251 ? 27.296 -2.195 3.985 1.00 75.00 251 ASN A N 1
ATOM 1906 C CA . ASN A 1 251 ? 27.829 -2.368 5.322 1.00 75.00 251 ASN A CA 1
ATOM 1907 C C . ASN A 1 251 ? 28.929 -3.434 5.343 1.00 75.00 251 ASN A C 1
ATOM 1909 O O . ASN A 1 251 ? 28.674 -4.643 5.291 1.00 75.00 251 ASN A O 1
ATOM 1913 N N . LYS A 1 252 ? 30.179 -2.972 5.487 1.00 65.06 252 LYS A N 1
ATOM 1914 C CA . LYS A 1 252 ? 31.366 -3.817 5.689 1.00 65.06 252 LYS A CA 1
ATOM 1915 C C . LYS A 1 252 ? 31.276 -4.528 7.039 1.00 65.06 252 LYS A C 1
ATOM 1917 O O . LYS A 1 252 ? 31.846 -4.097 8.038 1.00 65.06 252 LYS A O 1
ATOM 1922 N N . SER A 1 253 ? 30.528 -5.618 7.052 1.00 65.44 253 SER A N 1
ATOM 1923 C CA . SER A 1 253 ? 30.284 -6.422 8.241 1.00 65.44 253 SER A CA 1
ATOM 1924 C C . SER A 1 253 ? 31.520 -7.256 8.587 1.00 65.44 253 SER A C 1
ATOM 1926 O O . SER A 1 253 ? 32.369 -7.514 7.729 1.00 65.44 253 SER A O 1
ATOM 1928 N N . ALA A 1 254 ? 31.635 -7.680 9.847 1.00 64.75 254 ALA A N 1
ATOM 1929 C CA . ALA A 1 254 ? 32.717 -8.566 10.268 1.00 64.75 254 ALA A CA 1
ATOM 1930 C C . ALA A 1 254 ? 32.702 -9.879 9.449 1.00 64.75 254 ALA A C 1
ATOM 1932 O O . ALA A 1 254 ? 31.619 -10.373 9.113 1.00 64.75 254 ALA A O 1
ATOM 1933 N N . PRO A 1 255 ? 33.872 -10.473 9.137 1.00 61.25 255 PRO A N 1
ATOM 1934 C CA . PRO A 1 255 ? 33.935 -11.739 8.413 1.00 61.25 255 PRO A CA 1
ATOM 1935 C C . PRO A 1 255 ? 33.077 -12.816 9.092 1.00 61.25 255 PRO A C 1
ATOM 1937 O O . PRO A 1 255 ? 33.227 -13.067 10.286 1.00 61.25 255 PRO A O 1
ATOM 1940 N N . GLY A 1 256 ? 32.174 -13.443 8.335 1.00 70.56 256 GLY A N 1
ATOM 1941 C CA . GLY A 1 256 ? 31.290 -14.505 8.830 1.00 70.56 256 GLY A CA 1
ATOM 1942 C C . GLY A 1 256 ? 29.973 -14.044 9.466 1.00 70.56 256 GLY A C 1
ATOM 1943 O O . GLY A 1 256 ? 29.193 -14.898 9.875 1.00 70.56 256 GLY A O 1
ATOM 1944 N N . ASN A 1 257 ? 29.688 -12.737 9.528 1.00 75.06 257 ASN A N 1
ATOM 1945 C CA . ASN A 1 257 ? 28.404 -12.222 10.012 1.00 75.06 257 ASN A CA 1
ATOM 1946 C C . ASN A 1 257 ? 27.856 -11.144 9.058 1.00 75.06 257 ASN A C 1
ATOM 1948 O O . ASN A 1 257 ? 28.151 -9.963 9.252 1.00 75.06 257 ASN A O 1
ATOM 1952 N N . PRO A 1 258 ? 27.121 -11.522 7.996 1.00 78.94 258 PRO A N 1
ATOM 1953 C CA . PRO A 1 258 ? 26.565 -10.551 7.063 1.00 78.94 258 PRO A CA 1
ATOM 1954 C C . PRO A 1 258 ? 25.496 -9.704 7.760 1.00 78.94 258 PRO A C 1
ATOM 1956 O O . PRO A 1 258 ? 24.537 -10.237 8.315 1.00 78.94 258 PRO A O 1
ATOM 1959 N N . THR A 1 259 ? 25.628 -8.377 7.705 1.00 86.12 259 THR A N 1
ATOM 1960 C CA . THR A 1 259 ? 24.525 -7.498 8.111 1.00 86.12 259 THR A CA 1
ATOM 1961 C C . THR A 1 259 ? 23.354 -7.730 7.171 1.00 86.12 259 THR A C 1
ATOM 1963 O O . THR A 1 259 ? 23.526 -7.743 5.954 1.00 86.12 259 THR A O 1
ATOM 1966 N N . LEU A 1 260 ? 22.164 -7.913 7.733 1.00 87.69 260 LEU A N 1
ATOM 1967 C CA . LEU A 1 260 ? 20.935 -8.100 6.976 1.00 87.69 260 LEU A CA 1
ATOM 1968 C C . LEU A 1 260 ? 20.112 -6.813 6.992 1.00 87.69 260 LEU A C 1
ATOM 1970 O O . LEU A 1 260 ? 19.992 -6.155 8.026 1.00 87.69 260 LEU A O 1
ATOM 1974 N N . LYS A 1 261 ? 19.504 -6.493 5.854 1.00 89.50 261 LYS A N 1
ATOM 1975 C CA . LYS A 1 261 ? 18.495 -5.451 5.704 1.00 89.50 261 LYS A CA 1
ATOM 1976 C C . LYS A 1 261 ? 17.179 -6.062 5.253 1.00 89.50 261 LYS A C 1
ATOM 1978 O O . LYS A 1 261 ? 17.144 -6.851 4.312 1.00 89.50 261 LYS A O 1
ATOM 1983 N N . ALA A 1 262 ? 16.105 -5.690 5.940 1.00 90.75 262 ALA A N 1
ATOM 1984 C CA . ALA A 1 262 ? 14.746 -5.957 5.501 1.00 90.75 262 ALA A CA 1
ATOM 1985 C C . ALA A 1 262 ? 14.262 -4.765 4.674 1.00 90.75 262 ALA A C 1
ATOM 1987 O O . ALA A 1 262 ? 14.392 -3.618 5.104 1.00 90.75 262 ALA A O 1
ATOM 1988 N N . GLU A 1 263 ? 13.712 -5.029 3.498 1.00 91.12 263 GLU A N 1
ATOM 1989 C CA . GLU A 1 263 ? 13.141 -4.002 2.635 1.00 91.12 263 GLU A CA 1
ATOM 1990 C C . GLU A 1 263 ? 11.786 -4.436 2.095 1.00 91.12 263 GLU A C 1
ATOM 1992 O O . GLU A 1 263 ? 11.571 -5.604 1.783 1.00 91.12 263 GLU A O 1
ATOM 1997 N N . MET A 1 264 ? 10.877 -3.475 1.980 1.00 91.62 264 MET A N 1
ATOM 1998 C CA . MET A 1 264 ? 9.574 -3.620 1.342 1.00 91.62 264 MET A CA 1
ATOM 1999 C C . MET A 1 264 ? 9.119 -2.244 0.858 1.00 91.62 264 MET A C 1
ATOM 2001 O O . MET A 1 264 ? 9.520 -1.220 1.419 1.00 91.62 264 MET A O 1
ATOM 2005 N N . MET A 1 265 ? 8.283 -2.204 -0.176 1.00 91.81 265 MET A N 1
ATOM 2006 C CA . MET A 1 265 ? 7.578 -0.977 -0.529 1.00 91.81 265 MET A CA 1
ATOM 2007 C C . MET A 1 265 ? 6.483 -0.692 0.498 1.00 91.81 265 MET A C 1
ATOM 2009 O O . MET A 1 265 ? 5.960 -1.599 1.150 1.00 91.81 265 MET A O 1
ATOM 2013 N N . GLY A 1 266 ? 6.170 0.592 0.657 1.00 91.44 266 GLY A N 1
ATOM 2014 C CA . GLY A 1 266 ? 5.203 1.048 1.644 1.00 91.44 266 GLY A CA 1
ATOM 2015 C C . GLY A 1 266 ? 3.808 0.470 1.419 1.00 91.44 266 GLY A C 1
ATOM 2016 O O . GLY A 1 266 ? 3.439 0.047 0.325 1.00 91.44 266 GLY A O 1
ATOM 2017 N N . LEU A 1 267 ? 3.024 0.476 2.485 1.00 91.88 267 LEU A N 1
ATOM 2018 C CA . LEU A 1 267 ? 1.594 0.248 2.448 1.00 91.88 267 LEU A CA 1
ATOM 2019 C C . LEU A 1 267 ? 0.880 1.512 1.963 1.00 91.88 267 LEU A C 1
ATOM 2021 O O . LEU A 1 267 ? 1.222 2.629 2.364 1.00 91.88 267 LEU A O 1
ATOM 2025 N N . SER A 1 268 ? -0.151 1.324 1.152 1.00 86.06 268 SER A N 1
ATOM 2026 C CA . SER A 1 268 ? -0.993 2.384 0.625 1.00 86.06 268 SER A CA 1
ATOM 2027 C C . SER A 1 268 ? -2.225 2.571 1.516 1.00 86.06 268 SER A C 1
ATOM 2029 O O . SER A 1 268 ? -3.082 1.685 1.570 1.00 86.06 268 SER A O 1
ATOM 2031 N N . PRO A 1 269 ? -2.387 3.723 2.193 1.00 77.94 269 PRO A N 1
ATOM 2032 C CA . PRO A 1 269 ? -3.600 4.025 2.950 1.00 77.94 269 PRO A CA 1
ATOM 2033 C C . PRO A 1 269 ? -4.766 4.471 2.048 1.00 77.94 269 PRO A C 1
ATOM 2035 O O . PRO A 1 269 ? -5.788 4.922 2.557 1.00 77.94 269 PRO A O 1
ATOM 2038 N N . GLY A 1 270 ? -4.635 4.378 0.717 1.00 75.62 270 GLY A N 1
ATOM 2039 C CA . GLY A 1 270 ? -5.720 4.696 -0.218 1.00 75.62 270 GLY A CA 1
ATOM 2040 C C . GLY A 1 270 ? -6.892 3.712 -0.137 1.00 75.62 270 GLY A C 1
ATOM 2041 O O . GLY A 1 270 ? -8.034 4.093 -0.381 1.00 75.62 270 GLY A O 1
ATOM 2042 N N . LEU A 1 271 ? -6.616 2.463 0.245 1.00 76.62 271 LEU A N 1
ATOM 2043 C CA . LEU A 1 271 ? -7.614 1.445 0.552 1.00 76.62 271 LEU A CA 1
ATOM 2044 C C . LEU A 1 271 ? -7.032 0.475 1.581 1.00 76.62 271 LEU A C 1
ATOM 2046 O O . LEU A 1 271 ? -6.052 -0.218 1.310 1.00 76.62 271 LEU A O 1
ATOM 2050 N N . PHE A 1 272 ? -7.650 0.420 2.756 1.00 85.06 272 PHE A N 1
ATOM 2051 C CA . PHE A 1 272 ? -7.250 -0.494 3.816 1.00 85.06 272 PHE A CA 1
ATOM 2052 C C . PHE A 1 272 ? -8.451 -0.905 4.666 1.00 85.06 272 PHE A C 1
ATOM 2054 O O . PHE A 1 272 ? -9.448 -0.190 4.776 1.00 85.06 272 PHE A O 1
ATOM 2061 N N . PHE A 1 273 ? -8.342 -2.079 5.270 1.00 86.56 273 PHE A N 1
ATOM 2062 C CA . PHE A 1 273 ? -9.253 -2.587 6.276 1.00 86.56 273 PHE A CA 1
ATOM 2063 C C . PHE A 1 273 ? -8.630 -2.446 7.658 1.00 86.56 273 PHE A C 1
ATOM 2065 O O . PHE A 1 273 ? -7.435 -2.674 7.835 1.00 86.56 273 PHE A O 1
ATOM 2072 N N . VAL A 1 274 ? -9.464 -2.098 8.636 1.00 88.62 274 VAL A N 1
ATOM 2073 C CA . VAL A 1 274 ? -9.101 -2.056 10.050 1.00 88.62 274 VAL A CA 1
ATOM 2074 C C . VAL A 1 274 ? -10.121 -2.867 10.832 1.00 88.62 274 VAL A C 1
ATOM 2076 O O . VAL A 1 274 ? -11.322 -2.595 10.781 1.00 88.62 274 VAL A O 1
ATOM 2079 N N . ARG A 1 275 ? -9.635 -3.856 11.577 1.00 88.25 275 ARG A N 1
ATOM 2080 C CA . ARG A 1 275 ? -10.425 -4.647 12.518 1.00 88.25 275 ARG A CA 1
ATOM 2081 C C . ARG A 1 275 ? -10.631 -3.850 13.809 1.00 88.25 275 ARG A C 1
ATOM 2083 O O . ARG A 1 275 ? -9.695 -3.182 14.243 1.00 88.25 275 ARG A O 1
ATOM 2090 N N . PRO A 1 276 ? -11.790 -3.923 14.483 1.00 87.56 276 PRO A N 1
ATOM 2091 C CA . PRO A 1 276 ? -12.012 -3.199 15.734 1.00 87.56 276 PRO A CA 1
ATOM 2092 C C . PRO A 1 276 ? -11.301 -3.897 16.905 1.00 87.56 276 PRO A C 1
ATOM 2094 O O . PRO A 1 276 ? -11.938 -4.539 17.729 1.00 87.56 276 PRO A O 1
ATOM 2097 N N . THR A 1 277 ? -9.977 -3.810 16.978 1.00 89.56 277 THR A N 1
ATOM 2098 C CA . THR A 1 277 ? -9.161 -4.348 18.080 1.00 89.56 277 THR A CA 1
ATOM 2099 C C . THR A 1 277 ? -8.549 -3.211 18.888 1.00 89.56 277 THR A C 1
ATOM 2101 O O . THR A 1 277 ? -8.587 -2.045 18.482 1.00 89.56 277 THR A O 1
ATOM 2104 N N . ARG A 1 278 ? -7.969 -3.510 20.057 1.00 87.38 278 ARG A N 1
ATOM 2105 C CA . ARG A 1 278 ? -7.289 -2.471 20.839 1.00 87.38 278 ARG A CA 1
ATOM 2106 C C . ARG A 1 278 ? -6.050 -1.950 20.109 1.00 87.38 278 ARG A C 1
ATOM 2108 O O . ARG A 1 278 ? -5.802 -0.749 20.154 1.00 87.38 278 ARG A O 1
ATOM 2115 N N . ALA A 1 279 ? -5.308 -2.827 19.432 1.00 89.75 279 ALA A N 1
ATOM 2116 C CA . ALA A 1 279 ? -4.150 -2.439 18.628 1.00 89.75 279 ALA A CA 1
ATOM 2117 C C . ALA A 1 279 ? -4.549 -1.497 17.480 1.00 89.75 279 ALA A C 1
ATOM 2119 O O . ALA A 1 279 ? -3.923 -0.454 17.290 1.00 89.75 279 ALA A O 1
ATOM 2120 N N . SER A 1 280 ? -5.641 -1.808 16.779 1.00 90.81 280 SER A N 1
ATOM 2121 C CA . SER A 1 280 ? -6.195 -0.953 15.727 1.00 90.81 280 SER A CA 1
ATOM 2122 C C . SER A 1 280 ? -6.661 0.412 16.226 1.00 90.81 280 SER A C 1
ATOM 2124 O O . SER A 1 280 ? -6.422 1.419 15.563 1.00 90.81 280 SER A O 1
ATOM 2126 N N . LEU A 1 281 ? -7.309 0.472 17.395 1.00 86.19 281 LEU A N 1
ATOM 2127 C CA . LEU A 1 281 ? -7.700 1.750 17.999 1.00 86.19 281 LEU A CA 1
ATOM 2128 C C . LEU A 1 281 ? -6.473 2.609 18.310 1.00 86.19 281 LEU A C 1
ATOM 2130 O O . LEU A 1 281 ? -6.426 3.766 17.904 1.00 86.19 281 LEU A O 1
ATOM 2134 N N . ASP A 1 282 ? -5.457 2.023 18.946 1.00 85.06 282 ASP A N 1
ATOM 2135 C CA . ASP A 1 282 ? -4.223 2.739 19.273 1.00 85.06 282 ASP A CA 1
ATOM 2136 C C . ASP A 1 282 ? -3.493 3.217 17.993 1.00 85.06 282 ASP A C 1
ATOM 2138 O O . ASP A 1 282 ? -2.905 4.301 17.984 1.00 85.06 282 ASP A O 1
ATOM 2142 N N . LEU A 1 283 ? -3.568 2.462 16.885 1.00 89.94 283 LEU A N 1
ATOM 2143 C CA . LEU A 1 283 ? -3.057 2.885 15.575 1.00 89.94 283 LEU A CA 1
ATOM 2144 C C . LEU A 1 283 ? -3.809 4.104 15.027 1.00 89.94 283 LEU A C 1
ATOM 2146 O O . LEU A 1 283 ? -3.178 5.083 14.618 1.00 89.94 283 LEU A O 1
ATOM 2150 N N . VAL A 1 284 ? -5.142 4.048 14.998 1.00 86.19 284 VAL A N 1
ATOM 2151 C CA . VAL A 1 284 ? -5.977 5.144 14.485 1.00 86.19 284 VAL A CA 1
ATOM 2152 C C . VAL A 1 284 ? -5.795 6.400 15.337 1.00 86.19 284 VAL A C 1
ATOM 2154 O O . VAL A 1 284 ? -5.628 7.488 14.782 1.00 86.19 284 VAL A O 1
ATOM 2157 N N . ASP A 1 285 ? -5.739 6.263 16.662 1.00 80.44 285 ASP A N 1
ATOM 2158 C CA . ASP A 1 285 ? -5.488 7.368 17.591 1.00 80.44 285 ASP A CA 1
ATOM 2159 C C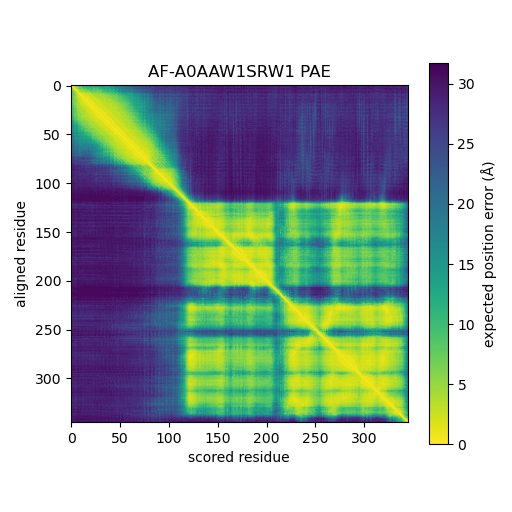 . ASP A 1 285 ? -4.109 7.996 17.354 1.00 80.44 285 ASP A C 1
ATOM 2161 O O . ASP A 1 285 ? -3.982 9.225 17.305 1.00 80.44 285 ASP A O 1
ATOM 2165 N N . LEU A 1 286 ? -3.075 7.175 17.144 1.00 82.75 286 LEU A N 1
ATOM 2166 C CA . LE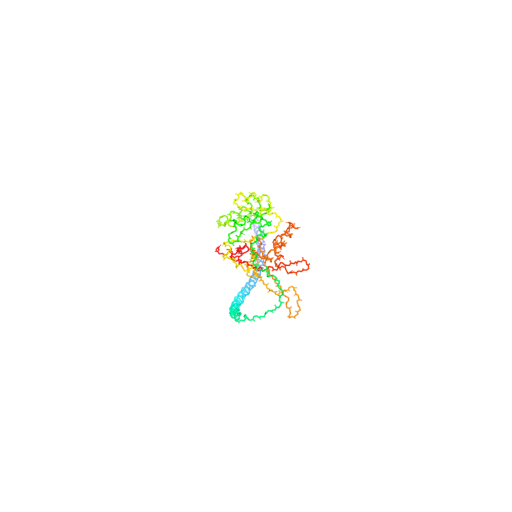U A 1 286 ? -1.726 7.648 16.840 1.00 82.75 286 LEU A CA 1
ATOM 2167 C C . LEU A 1 286 ? -1.686 8.439 15.527 1.00 82.75 286 LEU A C 1
ATOM 2169 O O . LEU A 1 286 ? -1.134 9.543 15.489 1.00 82.75 286 LEU A O 1
ATOM 2173 N N . ILE A 1 287 ? -2.255 7.888 14.452 1.00 83.62 287 ILE A N 1
ATOM 2174 C CA . ILE A 1 287 ? -2.279 8.542 13.137 1.00 83.62 287 ILE A CA 1
ATOM 2175 C C . ILE A 1 287 ? -3.078 9.844 13.213 1.00 83.62 287 ILE A C 1
ATOM 2177 O O . ILE A 1 287 ? -2.595 10.884 12.765 1.00 83.62 287 ILE A O 1
ATOM 2181 N N . THR A 1 288 ? -4.254 9.814 13.838 1.00 77.56 288 THR A N 1
ATOM 2182 C CA . THR A 1 288 ? -5.128 10.986 13.980 1.00 77.56 288 THR A CA 1
ATOM 2183 C C . THR A 1 288 ? -4.429 12.089 14.764 1.00 77.56 288 THR A C 1
ATOM 2185 O O . THR A 1 288 ? -4.346 13.224 14.296 1.00 77.56 288 THR A O 1
ATOM 2188 N N . SER A 1 289 ? -3.832 11.757 15.911 1.00 74.94 289 SER A N 1
ATOM 2189 C CA . SER A 1 289 ? -3.090 12.722 16.731 1.00 74.94 289 SER A CA 1
ATOM 2190 C C . SER A 1 289 ? -1.936 13.360 15.952 1.00 74.94 289 SER A C 1
ATOM 2192 O O . SER A 1 289 ? -1.703 14.566 16.037 1.00 74.94 289 SER A O 1
ATOM 2194 N N . ARG A 1 290 ? -1.222 12.564 15.145 1.00 77.94 290 ARG A N 1
ATOM 2195 C CA . ARG A 1 290 ? -0.109 13.029 14.309 1.00 77.94 290 ARG A CA 1
ATOM 2196 C C . ARG A 1 290 ? -0.561 13.939 13.167 1.00 77.94 290 ARG A C 1
ATOM 2198 O O . ARG A 1 290 ? 0.129 14.927 12.916 1.00 77.94 290 ARG A O 1
ATOM 2205 N N . LEU A 1 291 ? -1.672 13.620 12.504 1.00 73.62 291 LEU A N 1
ATOM 2206 C CA . LEU A 1 291 ? -2.247 14.436 11.431 1.00 73.62 291 LEU A CA 1
ATOM 2207 C C . LEU A 1 291 ? -2.765 15.772 11.964 1.00 73.62 291 LEU A C 1
ATOM 2209 O O . LEU A 1 291 ? -2.479 16.813 11.381 1.00 73.62 291 LEU A O 1
ATOM 2213 N N . LEU A 1 292 ? -3.449 15.762 13.111 1.00 70.56 292 LEU A N 1
ATOM 2214 C CA . LEU A 1 292 ? -3.938 16.984 13.756 1.00 70.56 292 LEU A CA 1
ATOM 2215 C C . LEU A 1 292 ? -2.791 17.898 14.199 1.00 70.56 292 LEU A C 1
ATOM 2217 O O . LEU A 1 292 ? -2.861 19.110 14.019 1.00 70.56 292 LEU A O 1
ATOM 2221 N N . ALA A 1 293 ? -1.715 17.323 14.742 1.00 74.44 293 ALA A N 1
ATOM 2222 C CA . ALA A 1 293 ? -0.541 18.089 15.150 1.00 74.44 293 ALA A CA 1
ATOM 2223 C C . ALA A 1 293 ? 0.280 18.616 13.960 1.00 74.44 293 ALA A C 1
ATOM 2225 O O . ALA A 1 293 ? 1.002 19.603 14.100 1.00 74.44 293 ALA A O 1
ATOM 2226 N N . ARG A 1 294 ? 0.223 17.947 12.799 1.00 77.25 294 ARG A N 1
ATOM 2227 C CA . ARG A 1 294 ? 1.012 18.288 11.603 1.00 77.25 294 ARG A CA 1
ATOM 2228 C C . ARG A 1 294 ? 0.174 18.140 10.323 1.00 77.25 294 ARG A C 1
ATOM 2230 O O . ARG A 1 294 ? 0.408 17.200 9.562 1.00 77.25 294 ARG A O 1
ATOM 2237 N N . PRO A 1 295 ? -0.744 19.080 10.034 1.00 68.31 295 PRO A N 1
ATOM 2238 C CA . PRO A 1 295 ? -1.667 18.962 8.899 1.00 68.31 295 PRO A CA 1
ATOM 2239 C C . PRO A 1 295 ? -0.992 18.903 7.520 1.00 68.31 295 PRO A C 1
ATOM 2241 O O . PRO A 1 295 ? -1.569 18.377 6.578 1.00 68.31 295 PRO A O 1
ATOM 2244 N N . SER A 1 296 ? 0.230 19.432 7.388 1.00 72.94 296 SER A N 1
ATOM 2245 C CA . SER A 1 296 ? 1.009 19.413 6.140 1.00 72.94 296 SER A CA 1
ATOM 2246 C C . SER A 1 296 ? 1.866 18.157 5.952 1.00 72.94 296 SER A C 1
ATOM 2248 O O . SER A 1 296 ? 2.558 18.026 4.942 1.00 72.94 296 SER A O 1
ATOM 2250 N N . ALA A 1 297 ? 1.887 17.247 6.927 1.00 75.62 297 ALA A N 1
ATOM 2251 C CA . ALA A 1 297 ? 2.708 16.053 6.841 1.00 75.62 297 ALA A CA 1
ATOM 2252 C C . ALA A 1 297 ? 2.097 15.003 5.908 1.00 75.62 297 ALA A C 1
ATOM 2254 O O . ALA A 1 297 ? 0.883 14.895 5.762 1.00 75.62 297 ALA A O 1
ATOM 2255 N N . ASN A 1 298 ? 2.962 14.190 5.300 1.00 81.88 298 ASN A N 1
ATOM 2256 C CA . ASN A 1 298 ? 2.537 13.161 4.361 1.00 81.88 298 ASN A CA 1
ATOM 2257 C C . ASN A 1 298 ? 1.808 12.008 5.100 1.00 81.88 298 ASN A C 1
ATOM 2259 O O . ASN A 1 298 ? 2.450 11.311 5.898 1.00 81.88 298 ASN A O 1
ATOM 2263 N N . PRO A 1 299 ? 0.511 11.765 4.827 1.00 80.12 299 PRO A N 1
ATOM 2264 C CA . PRO A 1 299 ? -0.267 10.726 5.501 1.00 80.12 299 PRO A CA 1
ATOM 2265 C C . PRO A 1 299 ? 0.221 9.310 5.167 1.00 80.12 299 PRO A C 1
ATOM 2267 O O . PRO A 1 299 ? 0.249 8.464 6.059 1.00 80.12 299 PRO A O 1
ATOM 2270 N N . ASN A 1 300 ? 0.702 9.061 3.941 1.00 85.12 300 ASN A N 1
ATOM 2271 C CA . ASN A 1 300 ? 1.301 7.775 3.558 1.00 85.12 300 ASN A CA 1
ATOM 2272 C C . ASN A 1 300 ? 2.535 7.488 4.411 1.00 85.12 300 ASN A C 1
ATOM 2274 O O . ASN A 1 300 ? 2.699 6.381 4.923 1.00 85.12 300 ASN A O 1
ATOM 2278 N N . LYS A 1 301 ? 3.379 8.506 4.627 1.00 87.25 301 LYS A N 1
ATOM 2279 C CA . LYS A 1 301 ? 4.553 8.373 5.494 1.00 87.25 301 LYS A CA 1
ATOM 2280 C C . LYS A 1 301 ? 4.142 8.067 6.932 1.00 87.25 301 LYS A C 1
ATOM 2282 O O . LYS A 1 301 ? 4.689 7.150 7.527 1.00 87.25 301 LYS A O 1
ATOM 2287 N N . MET A 1 302 ? 3.170 8.797 7.482 1.00 86.56 302 MET A N 1
ATOM 2288 C CA . MET A 1 302 ? 2.702 8.579 8.856 1.00 86.56 302 MET A CA 1
ATOM 2289 C C . MET A 1 302 ? 2.088 7.194 9.064 1.00 86.56 302 MET A C 1
ATOM 2291 O O . MET A 1 302 ? 2.336 6.587 10.104 1.00 86.56 302 MET A O 1
ATOM 2295 N N . PHE A 1 303 ? 1.307 6.709 8.095 1.00 90.50 303 PHE A N 1
ATOM 2296 C CA . PHE A 1 303 ? 0.703 5.378 8.115 1.00 90.50 303 PHE A CA 1
ATOM 2297 C C . PHE A 1 303 ? 1.780 4.288 8.154 1.00 90.50 303 PHE A C 1
ATOM 2299 O O . PHE A 1 303 ? 1.785 3.444 9.047 1.00 90.50 303 PHE A O 1
ATOM 2306 N N . ASN A 1 304 ? 2.759 4.375 7.252 1.00 93.19 304 ASN A N 1
ATOM 2307 C CA . ASN A 1 304 ? 3.883 3.443 7.198 1.00 93.19 304 ASN A CA 1
ATOM 2308 C C . ASN A 1 304 ? 4.766 3.515 8.446 1.00 93.19 304 ASN A C 1
ATOM 2310 O O . ASN A 1 304 ? 5.092 2.486 9.023 1.00 93.19 304 ASN A O 1
ATOM 2314 N N . GLU A 1 305 ? 5.105 4.716 8.919 1.00 90.81 305 GLU A N 1
ATOM 2315 C CA . GLU A 1 305 ? 5.871 4.883 10.156 1.00 90.81 305 GLU A CA 1
ATOM 2316 C C . GLU A 1 305 ? 5.143 4.307 11.371 1.00 90.81 305 GLU A C 1
ATOM 2318 O O . GLU A 1 305 ? 5.791 3.808 12.278 1.00 90.81 305 GLU A O 1
ATOM 2323 N N . ALA A 1 306 ? 3.813 4.399 11.430 1.00 90.50 306 ALA A N 1
ATOM 2324 C CA . ALA A 1 306 ? 3.048 3.870 12.553 1.00 90.50 306 ALA A CA 1
ATOM 2325 C C . ALA A 1 306 ? 2.989 2.335 12.562 1.00 90.50 306 ALA A C 1
ATOM 2327 O O . ALA A 1 306 ? 2.945 1.747 13.638 1.00 90.50 306 ALA A O 1
ATOM 2328 N N . ILE A 1 307 ? 2.982 1.698 11.389 1.00 92.81 307 ILE A N 1
ATOM 2329 C CA . ILE A 1 307 ? 2.836 0.242 11.261 1.00 92.81 307 ILE A CA 1
ATOM 2330 C C . ILE A 1 307 ? 4.198 -0.467 11.241 1.00 92.81 307 ILE A C 1
ATOM 2332 O O . ILE A 1 307 ? 4.356 -1.504 11.876 1.00 92.81 307 ILE A O 1
ATOM 2336 N N . LEU A 1 308 ? 5.177 0.081 10.517 1.00 91.88 308 LEU A N 1
ATOM 2337 C CA . LEU A 1 308 ? 6.409 -0.625 10.149 1.00 91.88 308 LEU A CA 1
ATOM 2338 C C . LEU A 1 308 ? 7.595 -0.318 11.057 1.00 91.88 308 LEU A C 1
ATOM 2340 O O . LEU A 1 308 ? 8.548 -1.094 11.104 1.00 91.88 308 LEU A O 1
ATOM 2344 N N . MET A 1 309 ? 7.576 0.820 11.755 1.00 90.56 309 MET A N 1
ATOM 2345 C CA . MET A 1 309 ? 8.704 1.188 12.601 1.00 90.56 309 MET A CA 1
ATOM 2346 C C . MET A 1 309 ? 8.633 0.463 13.946 1.00 90.56 309 MET A C 1
ATOM 2348 O O . MET A 1 309 ? 7.583 0.458 14.596 1.00 90.56 309 MET A O 1
ATOM 2352 N N . PRO A 1 310 ? 9.754 -0.108 14.419 1.00 89.25 310 PRO A N 1
ATOM 2353 C CA . PRO A 1 310 ? 9.816 -0.662 15.759 1.00 89.25 310 PRO A CA 1
ATOM 2354 C C . PRO A 1 310 ? 9.680 0.443 16.809 1.00 89.25 310 PRO A C 1
ATOM 2356 O O . PRO A 1 310 ? 10.046 1.604 16.591 1.00 89.25 310 PRO A O 1
ATOM 2359 N N . THR A 1 311 ? 9.205 0.056 17.993 1.00 88.38 311 THR A N 1
ATOM 2360 C CA . THR A 1 311 ? 9.195 0.945 19.155 1.00 88.38 311 THR A CA 1
ATOM 2361 C C . THR A 1 311 ? 10.614 1.419 19.475 1.00 88.38 311 THR A C 1
ATOM 2363 O O . THR A 1 311 ? 11.550 0.629 19.576 1.00 88.38 311 THR A O 1
ATOM 2366 N N . SER A 1 312 ? 10.758 2.724 19.665 1.00 85.25 312 SER A N 1
ATOM 2367 C CA . SER A 1 312 ? 11.980 3.415 20.058 1.00 85.25 312 SER A CA 1
ATOM 2368 C C . SER A 1 312 ? 11.675 4.445 21.149 1.00 85.25 312 SER A C 1
ATOM 2370 O O . SER A 1 312 ? 10.532 4.629 21.564 1.00 85.25 312 SER A O 1
ATOM 2372 N N . THR A 1 313 ? 12.693 5.176 21.598 1.00 80.56 313 THR A N 1
ATOM 2373 C CA . THR A 1 313 ? 12.521 6.280 22.556 1.00 80.56 313 THR A CA 1
ATOM 2374 C C . THR A 1 313 ? 11.649 7.420 22.020 1.00 80.56 313 THR A C 1
ATOM 2376 O O . THR A 1 313 ? 11.095 8.180 22.808 1.00 80.56 313 THR A O 1
ATOM 2379 N N . GLN A 1 314 ? 11.512 7.544 20.695 1.00 76.06 314 GLN A N 1
ATOM 2380 C CA . GLN A 1 314 ? 10.768 8.621 20.030 1.00 76.06 314 GLN A CA 1
ATOM 2381 C C . GLN A 1 314 ? 9.444 8.150 19.409 1.00 76.06 314 GLN A C 1
ATOM 2383 O O . GLN A 1 314 ? 8.632 8.968 18.975 1.00 76.06 314 GLN A O 1
ATOM 2388 N N . HIS A 1 315 ? 9.214 6.839 19.336 1.00 78.19 315 HIS A N 1
ATOM 2389 C CA . HIS A 1 315 ? 8.038 6.259 18.703 1.00 78.19 315 HIS A CA 1
ATOM 2390 C C . HIS A 1 315 ? 7.584 5.017 19.456 1.00 78.19 315 HIS A C 1
ATOM 2392 O O . HIS A 1 315 ? 8.351 4.079 19.618 1.00 78.19 315 HIS A O 1
ATOM 2398 N N . ILE A 1 316 ? 6.318 4.984 19.857 1.00 81.69 316 ILE A N 1
ATOM 2399 C CA . ILE A 1 316 ? 5.686 3.767 20.360 1.00 81.69 316 ILE A CA 1
ATOM 2400 C C . ILE A 1 316 ? 4.879 3.167 19.214 1.00 81.69 316 ILE A C 1
ATOM 2402 O O . ILE A 1 316 ? 3.953 3.813 18.717 1.00 81.69 316 ILE A O 1
ATOM 2406 N N . SER A 1 317 ? 5.250 1.957 18.795 1.00 87.50 317 SER A N 1
ATOM 2407 C CA . SER A 1 317 ? 4.472 1.202 17.817 1.00 87.50 317 SER A CA 1
ATOM 2408 C C . SER A 1 317 ? 3.159 0.737 18.464 1.00 87.50 317 SER A C 1
ATOM 2410 O O . SER A 1 317 ? 3.191 0.225 19.589 1.00 87.50 317 SER A O 1
ATOM 2412 N N . PRO A 1 318 ? 2.005 0.867 17.782 1.00 88.00 318 PRO A N 1
ATOM 2413 C CA . PRO A 1 318 ? 0.727 0.318 18.245 1.00 88.00 318 PRO A CA 1
ATOM 2414 C C . PRO A 1 318 ? 0.738 -1.211 18.382 1.00 88.00 318 PRO A C 1
ATOM 2416 O O . PRO A 1 318 ? -0.092 -1.769 19.107 1.00 88.00 318 PRO A O 1
ATOM 2419 N N . GLY A 1 319 ? 1.685 -1.871 17.702 1.00 89.62 319 GLY A N 1
ATOM 2420 C CA . GLY A 1 319 ? 1.831 -3.322 17.687 1.00 89.62 319 GLY A CA 1
ATOM 2421 C C . GLY A 1 319 ? 0.715 -4.022 16.920 1.00 89.62 319 GLY A C 1
ATOM 2422 O O . GLY A 1 319 ? 0.274 -5.074 17.357 1.00 89.62 319 GLY A O 1
ATOM 2423 N N . VAL A 1 320 ? 0.219 -3.430 15.830 1.00 93.06 320 VAL A N 1
ATOM 2424 C CA . VAL A 1 320 ? -0.798 -4.061 14.976 1.00 93.06 320 VAL A CA 1
ATOM 2425 C C . VAL A 1 320 ? -0.220 -5.236 14.194 1.00 93.06 320 VAL A C 1
ATOM 2427 O O . VAL A 1 320 ? 0.903 -5.175 13.695 1.00 93.06 320 VAL A O 1
ATOM 2430 N N . HIS A 1 321 ? -1.018 -6.283 14.015 1.00 92.69 321 HIS A N 1
ATOM 2431 C CA . HIS A 1 321 ? -0.781 -7.274 12.977 1.00 92.69 321 HIS A CA 1
ATOM 2432 C C . HIS A 1 321 ? -1.207 -6.683 11.634 1.00 92.69 321 HIS A C 1
ATOM 2434 O O . HIS A 1 321 ? -2.392 -6.433 11.406 1.00 92.69 321 HIS A O 1
ATOM 2440 N N . ALA A 1 322 ? -0.235 -6.437 10.760 1.00 92.38 322 ALA A N 1
ATOM 2441 C CA . ALA A 1 322 ? -0.474 -5.922 9.422 1.00 92.38 322 ALA A CA 1
ATOM 2442 C C . ALA A 1 322 ? -0.343 -7.039 8.385 1.00 92.38 322 ALA A C 1
ATOM 2444 O O . ALA A 1 322 ? 0.635 -7.786 8.384 1.00 92.38 322 ALA A O 1
ATOM 2445 N N . ARG A 1 323 ? -1.304 -7.103 7.466 1.00 91.44 323 ARG A N 1
ATOM 2446 C CA . ARG A 1 323 ? -1.253 -7.945 6.272 1.00 91.44 323 ARG A CA 1
ATOM 2447 C C . ARG A 1 323 ? -1.217 -7.068 5.031 1.00 91.44 323 ARG A C 1
ATOM 2449 O O . ARG A 1 323 ? -1.973 -6.107 4.895 1.00 91.44 323 ARG A O 1
ATOM 2456 N N . VAL A 1 324 ? -0.342 -7.442 4.108 1.00 90.75 324 VAL A N 1
ATOM 2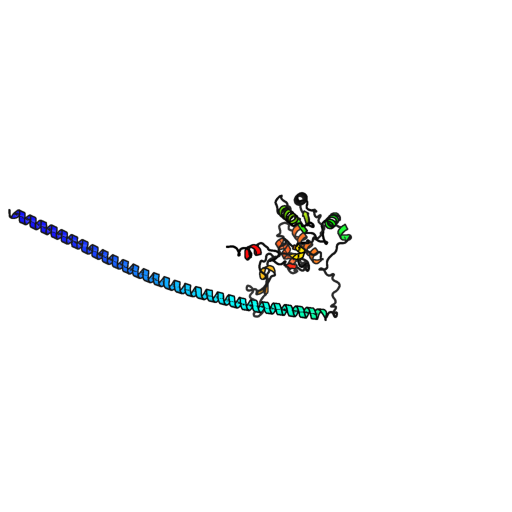457 C CA . VAL A 1 324 ? -0.346 -6.905 2.751 1.00 90.75 324 VAL A CA 1
ATOM 2458 C C . VAL A 1 324 ? -1.434 -7.634 1.971 1.00 90.75 324 VAL A C 1
ATOM 2460 O O . VAL A 1 324 ? -1.439 -8.866 1.927 1.00 90.75 324 VAL A O 1
ATOM 2463 N N . LEU A 1 325 ? -2.372 -6.880 1.401 1.00 86.94 325 LEU A N 1
ATOM 2464 C CA . LEU A 1 325 ? -3.356 -7.419 0.463 1.00 86.94 325 LEU A CA 1
ATOM 2465 C C . LEU A 1 325 ? -2.645 -7.945 -0.787 1.00 86.94 325 LEU A C 1
ATOM 2467 O O . LEU A 1 325 ? -1.628 -7.378 -1.191 1.00 86.94 325 LEU A O 1
ATOM 2471 N N . ASP A 1 326 ? -3.180 -8.997 -1.411 1.00 84.06 326 ASP A N 1
ATOM 2472 C CA . ASP A 1 326 ? -2.563 -9.543 -2.620 1.00 84.06 326 ASP A CA 1
ATOM 2473 C C . ASP A 1 326 ? -2.502 -8.463 -3.711 1.00 84.06 326 ASP A C 1
ATOM 2475 O O . ASP A 1 326 ? -3.524 -7.913 -4.126 1.00 84.06 326 ASP A O 1
ATOM 2479 N N . TYR A 1 327 ? -1.290 -8.123 -4.153 1.00 80.44 327 TYR A N 1
ATOM 2480 C CA . TYR A 1 327 ? -1.065 -7.035 -5.109 1.00 80.44 327 TYR A CA 1
ATOM 2481 C C . TYR A 1 327 ? -1.616 -7.343 -6.511 1.00 80.44 327 TYR A C 1
ATOM 2483 O O . TYR A 1 327 ? -1.755 -6.428 -7.324 1.00 80.44 327 TYR A O 1
ATOM 2491 N N . MET A 1 328 ? -1.929 -8.609 -6.806 1.00 75.69 328 MET A N 1
ATOM 2492 C CA . MET A 1 328 ? -2.575 -9.030 -8.050 1.00 75.69 328 MET A CA 1
ATOM 2493 C C . MET A 1 328 ? -4.098 -8.891 -7.985 1.00 75.69 328 MET A C 1
ATOM 2495 O O . MET A 1 328 ? -4.713 -8.617 -9.013 1.00 75.69 328 MET A O 1
ATOM 2499 N N . ASP A 1 329 ? -4.694 -9.017 -6.798 1.00 73.81 329 ASP A N 1
ATOM 2500 C CA . ASP A 1 329 ? -6.132 -8.802 -6.588 1.00 73.81 329 ASP A CA 1
ATOM 2501 C C . ASP A 1 329 ? -6.449 -7.319 -6.337 1.00 73.81 329 ASP A C 1
ATOM 2503 O O . ASP A 1 329 ? -7.475 -6.796 -6.774 1.00 73.81 329 ASP A O 1
ATOM 2507 N N . PHE A 1 330 ? -5.526 -6.610 -5.686 1.00 74.75 330 PHE A N 1
ATOM 2508 C CA . PHE A 1 330 ? -5.592 -5.178 -5.402 1.00 74.75 330 PHE A CA 1
ATOM 2509 C C . PHE A 1 330 ? -4.547 -4.425 -6.228 1.00 74.75 330 PHE A C 1
ATOM 2511 O O . PHE A 1 330 ? -3.587 -3.853 -5.707 1.00 74.75 330 PHE A O 1
ATOM 2518 N N . ILE A 1 331 ? -4.749 -4.444 -7.549 1.00 68.50 331 ILE A N 1
ATOM 2519 C CA . ILE A 1 331 ? -3.811 -3.913 -8.544 1.00 68.50 331 ILE A CA 1
ATOM 2520 C C . ILE A 1 331 ? -3.576 -2.414 -8.329 1.00 68.50 331 ILE A C 1
ATOM 2522 O O . ILE A 1 331 ? -4.437 -1.576 -8.606 1.00 68.50 331 ILE A O 1
ATOM 2526 N N . ASN A 1 332 ? -2.361 -2.065 -7.909 1.00 74.62 332 ASN A N 1
ATOM 2527 C CA . ASN A 1 332 ? -1.876 -0.687 -7.939 1.00 74.62 332 ASN A CA 1
ATOM 2528 C C . ASN A 1 332 ? -1.381 -0.302 -9.349 1.00 74.62 332 ASN A C 1
ATOM 2530 O O . ASN A 1 332 ? -1.164 -1.147 -10.224 1.00 74.62 332 ASN A O 1
ATOM 2534 N N . SER A 1 333 ? -1.153 0.993 -9.580 1.00 69.19 333 SER A N 1
ATOM 2535 C CA . SER A 1 333 ? -0.657 1.486 -10.872 1.00 69.19 333 SER A CA 1
ATOM 2536 C C . SER A 1 333 ? 0.693 0.878 -11.264 1.00 69.19 333 SER A C 1
ATOM 2538 O O . SER A 1 333 ? 0.923 0.628 -12.445 1.00 69.19 333 SER A O 1
ATOM 2540 N N . GLY A 1 334 ? 1.575 0.606 -10.296 1.00 66.81 334 GLY A N 1
ATOM 2541 C CA . GLY A 1 334 ? 2.857 -0.058 -10.539 1.00 66.81 334 GLY A CA 1
ATOM 2542 C C . GLY A 1 334 ? 2.676 -1.453 -11.137 1.00 66.81 334 GLY A C 1
ATOM 2543 O O . GLY A 1 334 ? 3.316 -1.789 -12.129 1.00 66.81 334 GLY A O 1
ATOM 2544 N N . THR A 1 335 ? 1.742 -2.234 -10.606 1.00 71.31 335 THR A N 1
ATOM 2545 C CA . THR A 1 335 ? 1.385 -3.580 -11.070 1.00 71.31 335 THR A CA 1
ATOM 2546 C C . THR A 1 335 ? 0.704 -3.518 -12.434 1.00 71.31 335 THR A C 1
ATOM 2548 O O . THR A 1 335 ? 1.103 -4.234 -13.353 1.00 71.31 335 THR A O 1
ATOM 2551 N N . LEU A 1 336 ? -0.251 -2.597 -12.613 1.00 70.75 336 LEU A N 1
ATOM 2552 C CA . LEU A 1 336 ? -0.931 -2.382 -13.892 1.00 70.75 336 LEU A CA 1
ATOM 2553 C C . LEU A 1 336 ? 0.069 -2.050 -15.011 1.00 70.75 336 LEU A C 1
ATOM 2555 O O . LEU A 1 336 ? 0.066 -2.682 -16.064 1.00 70.75 336 LEU A O 1
ATOM 2559 N N . PHE A 1 337 ? 0.956 -1.077 -14.803 1.00 72.62 337 PHE A N 1
ATOM 2560 C CA . PHE A 1 337 ? 1.858 -0.627 -15.864 1.00 72.62 337 PHE A CA 1
ATOM 2561 C C . PHE A 1 337 ? 3.082 -1.518 -16.063 1.00 72.62 337 PHE A C 1
ATOM 2563 O O . PHE A 1 337 ? 3.569 -1.588 -17.187 1.00 72.62 337 PHE A O 1
ATOM 2570 N N . SER A 1 338 ? 3.564 -2.210 -15.028 1.00 64.50 338 SER A N 1
ATOM 2571 C CA . SER A 1 338 ? 4.691 -3.142 -15.173 1.00 64.50 338 SER A CA 1
ATOM 2572 C C . SER A 1 338 ? 4.288 -4.488 -15.773 1.00 64.50 338 SER A C 1
ATOM 2574 O O . SER A 1 338 ? 5.113 -5.108 -16.439 1.00 64.50 338 SER A O 1
ATOM 2576 N N . ARG A 1 339 ? 3.046 -4.952 -15.554 1.00 62.25 339 ARG A N 1
ATOM 2577 C CA . ARG A 1 339 ? 2.617 -6.298 -15.975 1.00 62.25 339 ARG A CA 1
ATOM 2578 C C . ARG A 1 339 ? 1.505 -6.339 -17.013 1.00 62.25 339 ARG A C 1
ATOM 2580 O O . ARG A 1 339 ? 1.473 -7.278 -17.799 1.00 62.25 339 ARG A O 1
ATOM 2587 N N . VAL A 1 340 ? 0.599 -5.360 -17.041 1.00 56.31 340 VAL A N 1
ATOM 2588 C CA . VAL A 1 340 ? -0.567 -5.387 -17.950 1.00 56.31 340 VAL A CA 1
ATOM 2589 C C . VAL A 1 340 ? -0.273 -4.673 -19.276 1.00 56.31 340 VAL A C 1
ATOM 2591 O O . VAL A 1 340 ? -0.849 -5.021 -20.306 1.00 56.31 340 VAL A O 1
ATOM 2594 N N . LYS A 1 341 ? 0.708 -3.759 -19.328 1.00 48.09 341 LYS A N 1
ATOM 2595 C CA . LYS A 1 341 ? 1.245 -3.236 -20.599 1.00 48.09 341 LYS A CA 1
ATOM 2596 C C . LYS A 1 341 ? 2.307 -4.176 -21.179 1.00 48.09 341 LYS A C 1
ATOM 2598 O O . LYS A 1 341 ? 3.495 -3.882 -21.148 1.00 48.09 341 LYS A O 1
ATOM 2603 N N . GLY A 1 342 ? 1.853 -5.309 -21.710 1.00 43.34 342 GLY A N 1
ATOM 2604 C CA . GLY A 1 342 ? 2.717 -6.269 -22.405 1.00 43.34 342 GLY A CA 1
ATOM 2605 C C . GLY A 1 342 ? 2.012 -7.306 -23.283 1.00 43.34 342 GLY A C 1
ATOM 2606 O O . GLY A 1 342 ? 2.705 -8.053 -23.961 1.00 43.34 342 GLY A O 1
ATOM 2607 N N . SER A 1 343 ? 0.671 -7.368 -23.318 1.00 39.66 343 SER A N 1
ATOM 2608 C CA . SER A 1 343 ? -0.052 -8.387 -24.109 1.00 39.66 343 SER A CA 1
ATOM 2609 C C . SER A 1 343 ? -0.837 -7.856 -25.316 1.00 39.66 343 SER A C 1
ATOM 2611 O O . SER A 1 343 ? -1.734 -8.543 -25.801 1.00 39.66 343 SER A O 1
ATOM 2613 N N . THR A 1 344 ? -0.519 -6.664 -25.824 1.00 38.16 344 THR A N 1
ATOM 2614 C CA . THR A 1 344 ? -1.037 -6.194 -27.121 1.00 38.16 344 THR A CA 1
ATOM 2615 C C . THR A 1 344 ? -0.024 -5.296 -27.831 1.00 38.16 344 THR A C 1
ATOM 2617 O O . THR A 1 344 ? 0.000 -4.085 -27.600 1.00 38.16 344 THR A O 1
ATOM 2620 N N . ALA A 1 345 ? 0.788 -5.911 -28.690 1.00 34.06 345 ALA A N 1
ATOM 2621 C CA . ALA A 1 345 ? 1.153 -5.428 -30.021 1.00 34.06 345 ALA A CA 1
ATOM 2622 C C . ALA A 1 345 ? 1.571 -6.640 -30.861 1.00 34.06 345 ALA A C 1
ATOM 2624 O O . ALA A 1 345 ? 2.471 -7.374 -30.393 1.00 34.06 345 ALA A O 1
#

Radius of gyration: 42.59 Å; Cα contacts (8 Å, |Δi|>4): 352; chains: 1; bounding box: 92×68×142 Å

Sequence (345 aa):
MQANLLSDEKHRRELAEQARRQILLESTRLKNDLQHAEAVADAAQHDREAAMAQASQAQNHLDQLSSTVQQLVQRNEQAAKVSLSSDFQEAQAAKLEAQEATKQAHTVTTRVKFGLSSRHDRHSIIHPSSERDASNPKLAGLLRKVAIDQEVLVAICTKEMGPPGGMLSLWGQAVQQAGIDNAIVAALDPDCLRVAEHLRMPAFQPSLQGGAFGATAKFQALSQRDSDVEAASDGFTNATAYGQVKQDEDNKSAPGNPTLKAEMMGLSPGLFFVRPTRASLDLVDLITSRLLARPSANPNKMFNEAILMPTSTQHISPGVHARVLDYMDFINSGTLFSRVKGSTA

Solvent-accessible surface area (backbone atoms only — not comparable to full-atom values): 19603 Å² total; per-residue (Å²): 121,72,70,65,54,58,53,53,54,51,51,54,50,52,53,51,49,51,52,52,52,51,52,51,52,50,54,51,50,54,51,52,53,48,54,50,52,49,54,51,50,53,52,53,50,52,53,50,53,53,51,52,52,52,53,52,53,52,49,54,51,51,54,50,51,51,54,51,51,52,51,50,50,52,51,51,53,51,51,49,52,51,50,57,52,50,54,51,50,48,53,50,50,54,50,49,50,49,53,50,51,52,57,48,53,74,71,60,79,71,81,80,82,70,92,68,76,90,68,74,71,44,78,48,79,61,74,93,48,74,73,60,36,66,77,40,53,69,57,42,60,48,45,72,72,37,33,54,95,84,14,26,32,73,46,81,31,43,70,89,32,28,48,91,84,27,59,50,49,55,49,53,50,50,38,56,75,68,66,55,79,29,47,38,35,42,16,75,30,74,59,20,43,53,45,32,54,75,70,70,41,53,64,47,66,77,67,100,66,92,80,89,74,29,46,45,83,80,53,55,83,78,49,84,85,82,45,32,29,37,24,30,26,65,21,66,46,67,52,34,34,77,30,44,76,43,72,36,84,88,51,89,48,62,92,96,48,80,42,72,40,77,48,56,42,54,51,36,78,88,52,64,40,40,41,61,18,54,21,34,48,48,40,52,51,51,50,51,53,50,41,72,77,36,77,88,56,60,64,54,58,49,54,36,54,49,69,72,40,74,65,54,100,89,42,81,42,45,74,55,48,74,39,68,42,55,45,84,81,50,62,38,70,56,29,44,59,72,62,62,70,74,84,84,132

Foldseek 3Di:
DVVVVVVVVVVVVVVVVVVVVVVVVVVVVVVVVVVVVVVVVVVVVVVVVVVVVVVVVVVVVVVVVVVVVVVVVVVVVVVCVVCVVVVVVVVVVVVVVVVVVVVVVVVPPPDDDDDDDPPDDQFDFDDDDPVVCVVPVPVVVLQVVQPDVSAAAEDEDDPQQQDVVGVLNVVLVVCVVVVPRNYEYAYCDPSNVVSCVVSVHHYDDDDPDDDDHFHDDVCVVQDPPPWQKEFAFPDQDCCAQVWDKDFDPVDPDDPPDTDIDIHYGFTDPPDMGGGRGNLSRVLVVQLVVVCVVPVPDDSSVSNRCQAPPDDDPVDDRSPTGYHHGDCVVVPDPCNCVVPVPPPDD

InterPro domains:
  IPR005069 Nucleotide-diphospho-sugar transferase [PF03407] (219-335)
  IPR044290 Arabinosyltransferase RRA1/2/3 [PTHR46581] (220-341)